Protein AF-A0AAD2G280-F1 (afdb_monomer)

Mean predicted aligned error: 17.82 Å

Secondary structure (DSSP, 8-state):
--------S--TTGGGT--PPPTT--HHHHHHHHHHHHHHHHHHSTTHHHHHHHHHHSS----PPPPPPPTTTTT-HHHHHHHHHHHHHHHHHHHHHHHHHHHHHHHHHHHS-HHHHHHHHHSTTHHHHHHHT-HHHHHHHHHHHHTT--BTTB-HHHHHHHHHHHHHH----TTS-HHHIIIIIIHHHHHHHHHTT--TT--HHHHHHHHHHHHHHHHHHHHHSTTS--PPPHHHHHHHHHHHHHHHHHHHHHHHHHHHS-HHHHHHHHHHHHHHHHT-GGG-----S-SSHHHHHHHHHH----TTSTTSS--------------------------------PPPP---SSS--------

Structure (mmCIF, N/CA/C/O backbone):
data_AF-A0AAD2G280-F1
#
_entry.id   AF-A0AAD2G280-F1
#
loop_
_atom_site.group_PDB
_atom_site.id
_atom_site.type_symbol
_atom_site.label_atom_id
_atom_site.label_alt_id
_atom_site.label_comp_id
_atom_site.label_asym_id
_atom_site.label_entity_id
_atom_site.label_seq_id
_atom_site.pdbx_PDB_ins_code
_atom_site.Cartn_x
_atom_site.Cartn_y
_atom_site.Cartn_z
_atom_site.occupancy
_atom_site.B_iso_or_equiv
_atom_site.auth_seq_id
_atom_site.auth_comp_id
_atom_site.auth_asym_id
_atom_site.auth_atom_id
_atom_site.pdbx_PDB_model_num
ATOM 1 N N . MET A 1 1 ? -41.871 -6.552 13.633 1.00 29.28 1 MET A N 1
ATOM 2 C CA . MET A 1 1 ? -41.297 -7.634 12.805 1.00 29.28 1 MET A CA 1
ATOM 3 C C . MET A 1 1 ? -41.517 -7.282 11.342 1.00 29.28 1 MET A C 1
ATOM 5 O O . MET A 1 1 ? -42.571 -7.587 10.801 1.00 29.28 1 MET A O 1
ATOM 9 N N . SER A 1 2 ? -40.564 -6.574 10.733 1.00 27.12 2 SER A N 1
ATOM 10 C CA . SER A 1 2 ? -40.596 -6.251 9.303 1.00 27.12 2 SER A CA 1
ATOM 11 C C . SER A 1 2 ? -39.587 -7.132 8.582 1.00 27.12 2 SER A C 1
ATOM 13 O O . SER A 1 2 ? -38.406 -7.138 8.908 1.00 27.12 2 SER A O 1
ATOM 15 N N . SER A 1 3 ? -40.096 -7.906 7.631 1.00 28.00 3 SER A N 1
ATOM 16 C CA . SER A 1 3 ? -39.351 -8.774 6.724 1.00 28.00 3 SER A CA 1
ATOM 17 C C . SER A 1 3 ? -38.252 -7.991 5.992 1.00 28.00 3 SER A C 1
ATOM 19 O O . SER A 1 3 ? -38.556 -7.210 5.089 1.00 28.00 3 SER A O 1
ATOM 21 N N . MET A 1 4 ? -36.982 -8.226 6.341 1.00 32.31 4 MET A N 1
ATOM 22 C CA . MET A 1 4 ? -35.828 -7.818 5.534 1.00 32.31 4 MET A CA 1
ATOM 23 C C . MET A 1 4 ? -35.869 -8.578 4.204 1.00 32.31 4 MET A C 1
ATOM 25 O O . MET A 1 4 ? -35.494 -9.746 4.109 1.00 32.31 4 MET A O 1
ATOM 29 N N . GLY A 1 5 ? -36.382 -7.914 3.170 1.00 30.52 5 GLY A N 1
ATOM 30 C CA . GLY A 1 5 ? -36.319 -8.410 1.805 1.00 30.52 5 GLY A CA 1
ATOM 31 C C . GLY A 1 5 ? -34.866 -8.503 1.348 1.00 30.52 5 GLY A C 1
ATOM 32 O O . GLY A 1 5 ? -34.120 -7.528 1.433 1.00 30.52 5 GLY A O 1
ATOM 33 N N . TYR A 1 6 ? -34.483 -9.671 0.833 1.00 31.77 6 TYR A N 1
ATOM 34 C CA . TYR A 1 6 ? -33.260 -9.866 0.058 1.00 31.77 6 TYR A CA 1
ATOM 35 C C . TYR A 1 6 ? -33.142 -8.751 -0.996 1.00 31.77 6 TYR A C 1
ATOM 37 O O . TYR A 1 6 ? -33.900 -8.725 -1.970 1.00 31.77 6 TYR A O 1
ATOM 45 N N . ARG A 1 7 ? -32.203 -7.812 -0.816 1.00 45.16 7 ARG A N 1
ATOM 46 C CA . ARG A 1 7 ? -31.887 -6.823 -1.853 1.00 45.16 7 ARG A CA 1
ATOM 47 C C . ARG A 1 7 ? -31.272 -7.571 -3.031 1.00 45.16 7 ARG A C 1
ATOM 49 O O . ARG A 1 7 ? -30.232 -8.211 -2.906 1.00 45.16 7 ARG A O 1
ATOM 56 N N . SER A 1 8 ? -31.953 -7.521 -4.173 1.00 34.78 8 SER A N 1
ATOM 57 C CA . SER A 1 8 ? -31.467 -8.102 -5.421 1.00 34.78 8 SER A CA 1
ATOM 58 C C . SER A 1 8 ? -30.107 -7.496 -5.766 1.00 34.78 8 SER A C 1
ATOM 60 O O . SER A 1 8 ? -29.998 -6.293 -5.988 1.00 34.78 8 SER A O 1
ATOM 62 N N . THR A 1 9 ? -29.088 -8.343 -5.893 1.00 41.56 9 THR A N 1
ATOM 63 C CA . THR A 1 9 ? -27.740 -8.030 -6.406 1.00 41.56 9 THR A CA 1
ATOM 64 C C . THR A 1 9 ? -27.734 -7.572 -7.871 1.00 41.56 9 THR A C 1
ATOM 66 O O . THR A 1 9 ? -26.683 -7.437 -8.498 1.00 41.56 9 THR A O 1
ATOM 69 N N . THR A 1 10 ? -28.903 -7.309 -8.455 1.00 39.12 10 THR A N 1
ATOM 70 C CA . THR A 1 10 ? -29.055 -7.010 -9.873 1.00 39.12 10 THR A CA 1
ATOM 71 C C . THR A 1 10 ? -29.222 -5.512 -10.077 1.00 39.12 10 THR A C 1
ATOM 73 O O . THR A 1 10 ? -30.305 -5.016 -10.389 1.00 39.12 10 THR A O 1
ATOM 76 N N . VAL A 1 11 ? -28.127 -4.762 -9.948 1.00 46.25 11 VAL A N 1
ATOM 77 C CA . VAL A 1 11 ? -28.087 -3.410 -10.513 1.00 46.25 11 VAL A CA 1
ATOM 78 C C . VAL A 1 11 ? -28.103 -3.562 -12.038 1.00 46.25 11 VAL A C 1
ATOM 80 O O . VAL A 1 11 ? -27.107 -3.960 -12.650 1.00 46.25 11 VAL A O 1
ATOM 83 N N . LYS A 1 12 ? -29.256 -3.298 -12.668 1.00 39.41 12 LYS A N 1
ATOM 84 C CA . LYS A 1 12 ? -29.400 -3.321 -14.134 1.00 39.41 12 LYS A CA 1
ATOM 85 C C . LYS A 1 12 ? -28.303 -2.448 -14.764 1.00 39.41 12 LYS A C 1
ATOM 87 O O . LYS A 1 12 ? -28.175 -1.273 -14.429 1.00 39.41 12 LYS A O 1
ATOM 92 N N . GLY A 1 13 ? -27.497 -3.045 -15.644 1.00 41.81 13 GLY A N 1
ATOM 93 C CA . GLY A 1 13 ? -26.407 -2.373 -16.363 1.00 41.81 13 GLY A CA 1
ATOM 94 C C . GLY A 1 13 ? -24.997 -2.526 -15.773 1.00 41.81 13 GLY A C 1
ATOM 95 O O . GLY A 1 13 ? -24.046 -2.190 -16.470 1.00 41.81 13 GLY A O 1
ATOM 96 N N . LEU A 1 14 ? -24.808 -3.081 -14.562 1.00 44.81 14 LEU A N 1
ATOM 97 C CA . LEU A 1 14 ? -23.446 -3.285 -14.027 1.00 44.81 14 LEU A CA 1
ATOM 98 C C . LEU A 1 14 ? -22.659 -4.345 -14.824 1.00 44.81 14 LEU A C 1
ATOM 100 O O . LEU A 1 14 ? -21.501 -4.126 -15.165 1.00 44.81 14 LEU A O 1
ATOM 104 N N . LYS A 1 15 ? -23.323 -5.444 -15.213 1.00 43.22 15 LYS A N 1
ATOM 105 C CA . LYS A 1 15 ? -22.736 -6.544 -16.006 1.00 43.22 15 LYS A CA 1
ATOM 106 C C . LYS A 1 15 ? -22.222 -6.141 -17.395 1.00 43.22 15 LYS A C 1
ATOM 108 O O . LYS A 1 15 ? -21.407 -6.857 -17.955 1.00 43.22 15 LYS A O 1
ATOM 113 N N . GLN A 1 16 ? -22.733 -5.056 -17.981 1.00 41.12 16 GLN A N 1
ATOM 114 C CA . GLN A 1 16 ? -22.394 -4.653 -19.355 1.00 41.12 16 GLN A CA 1
ATOM 115 C C . GLN A 1 16 ? -21.231 -3.654 -19.430 1.00 41.12 16 GLN A C 1
ATOM 117 O O . GLN A 1 16 ? -20.785 -3.342 -20.527 1.00 41.12 16 GLN A O 1
ATOM 122 N N . GLN A 1 17 ? -20.743 -3.144 -18.294 1.00 47.34 17 GLN A N 1
ATOM 123 C CA . GLN A 1 17 ? -19.743 -2.065 -18.266 1.00 47.34 17 GLN A CA 1
ATOM 124 C C . GLN A 1 17 ? -18.535 -2.335 -17.362 1.00 47.34 17 GLN A C 1
ATOM 126 O O . GLN A 1 17 ? -17.639 -1.503 -17.301 1.00 47.34 17 GLN A O 1
ATOM 131 N N . LEU A 1 18 ? -18.514 -3.454 -16.642 1.00 50.72 18 LEU A N 1
ATOM 132 C CA . LEU A 1 18 ? -17.402 -3.857 -15.786 1.00 50.72 18 LEU A CA 1
ATOM 133 C C . LEU A 1 18 ? -16.696 -5.036 -16.452 1.00 50.72 18 LEU A C 1
ATOM 135 O O . LEU A 1 18 ? -17.087 -6.186 -16.258 1.00 50.72 18 LEU A O 1
ATOM 139 N N . LYS A 1 19 ? -15.699 -4.752 -17.294 1.00 53.75 19 LYS A N 1
ATOM 140 C CA . LYS A 1 19 ? -14.820 -5.796 -17.821 1.00 53.75 19 LYS A CA 1
ATOM 141 C C . LYS A 1 19 ? -13.734 -6.029 -16.769 1.00 53.75 19 LYS A C 1
ATOM 143 O O . LYS A 1 19 ? -12.904 -5.154 -16.563 1.00 53.75 19 LYS A O 1
ATOM 148 N N . ALA A 1 20 ? -13.793 -7.155 -16.060 1.00 53.72 20 ALA A N 1
ATOM 149 C CA . ALA A 1 20 ? -12.701 -7.550 -15.176 1.00 53.72 20 ALA A CA 1
ATOM 150 C C . ALA A 1 20 ? -11.427 -7.788 -16.007 1.00 53.72 20 ALA A C 1
ATOM 152 O O . ALA A 1 20 ? -11.547 -8.271 -17.142 1.00 53.72 20 ALA A O 1
ATOM 153 N N . PRO A 1 21 ? -10.238 -7.465 -15.472 1.00 54.75 21 PRO A N 1
ATOM 154 C CA . PRO A 1 21 ? -8.981 -7.737 -16.157 1.00 54.75 21 PRO A CA 1
ATOM 155 C C . PRO A 1 21 ? -8.851 -9.233 -16.470 1.00 54.75 21 PRO A C 1
ATOM 157 O O . PRO A 1 21 ? -9.258 -10.100 -15.688 1.00 54.75 21 PRO A O 1
ATOM 160 N N . GLU A 1 22 ? -8.338 -9.528 -17.664 1.00 53.81 22 GLU A N 1
ATOM 161 C CA . GLU A 1 22 ? -7.954 -10.883 -18.060 1.00 53.81 22 GLU A CA 1
ATOM 162 C C . GLU A 1 22 ? -6.693 -11.305 -17.278 1.00 53.81 22 GLU A C 1
ATOM 164 O O . GLU A 1 22 ? -6.058 -10.484 -16.626 1.00 53.81 22 GLU A O 1
ATOM 169 N N . GLU A 1 23 ? -6.364 -12.594 -17.282 1.00 46.59 23 GLU A N 1
ATOM 170 C CA . GLU A 1 23 ? -5.280 -13.188 -16.473 1.00 46.59 23 GLU A CA 1
ATOM 171 C C . GLU A 1 23 ? -3.884 -12.617 -16.804 1.00 46.59 23 GLU A C 1
ATOM 173 O O . GLU A 1 23 ? -3.016 -12.603 -15.941 1.00 46.59 23 GLU A O 1
ATOM 178 N N . ASP A 1 24 ? -3.730 -12.055 -18.010 1.00 43.00 24 ASP A N 1
ATOM 179 C CA . ASP A 1 24 ? -2.566 -11.288 -18.489 1.00 43.00 24 ASP A CA 1
ATOM 180 C C . ASP A 1 24 ? -2.882 -9.782 -18.662 1.00 43.00 24 ASP A C 1
ATOM 182 O O . ASP A 1 24 ? -2.234 -9.062 -19.428 1.00 43.00 24 ASP A O 1
ATOM 186 N N . GLY A 1 25 ? -3.951 -9.305 -18.019 1.00 53.72 25 GLY A N 1
ATOM 187 C CA . GLY A 1 25 ? -4.346 -7.901 -18.014 1.00 53.72 25 GLY A CA 1
ATOM 188 C C . GLY A 1 25 ? -3.322 -7.034 -17.290 1.00 53.72 25 GLY A C 1
ATOM 189 O O . GLY A 1 25 ? -2.517 -7.508 -16.489 1.00 53.72 25 GLY A O 1
ATOM 190 N N . THR A 1 26 ? -3.338 -5.733 -17.559 1.00 56.62 26 THR A N 1
ATOM 191 C CA . THR A 1 26 ? -2.457 -4.827 -16.825 1.00 56.62 26 THR A CA 1
ATOM 192 C C . THR A 1 26 ? -3.011 -4.584 -15.422 1.00 56.62 26 THR A C 1
ATOM 194 O O . THR A 1 26 ? -4.220 -4.510 -15.216 1.00 56.62 26 THR A O 1
ATOM 197 N N . GLU A 1 27 ? -2.132 -4.393 -14.438 1.00 59.62 27 GLU A N 1
ATOM 198 C CA . GLU A 1 27 ? -2.503 -4.002 -13.065 1.00 59.62 27 GLU A CA 1
ATOM 199 C C . GLU A 1 27 ? -3.352 -2.710 -13.023 1.00 59.62 27 GLU A C 1
ATOM 201 O O . GLU A 1 27 ? -4.090 -2.452 -12.070 1.00 59.62 27 GLU A O 1
ATOM 206 N N . GLN A 1 28 ? -3.258 -1.913 -14.090 1.00 61.28 28 GLN A N 1
ATOM 207 C CA . GLN A 1 28 ? -4.050 -0.717 -14.348 1.00 61.28 28 GLN A CA 1
ATOM 208 C C . GLN A 1 28 ? -5.501 -1.040 -14.741 1.00 61.28 28 GLN A C 1
ATOM 210 O O . GLN A 1 28 ? -6.415 -0.344 -14.309 1.00 61.28 28 GLN A O 1
ATOM 215 N N . ASP A 1 29 ? -5.738 -2.127 -15.480 1.00 64.81 29 ASP A N 1
ATOM 216 C CA . ASP A 1 29 ? -7.090 -2.599 -15.806 1.00 64.81 29 ASP A CA 1
ATOM 217 C C . ASP A 1 29 ? -7.835 -3.068 -14.542 1.00 64.81 29 ASP A C 1
ATOM 219 O O . ASP A 1 29 ? -9.051 -2.901 -14.429 1.00 64.81 29 ASP A O 1
ATOM 223 N N . LEU A 1 30 ? -7.104 -3.618 -13.562 1.00 67.38 30 LEU A N 1
ATOM 224 C CA . LEU A 1 30 ? -7.647 -3.978 -12.249 1.00 67.38 30 LEU A CA 1
ATOM 225 C C . LEU A 1 30 ? -8.027 -2.741 -11.426 1.00 67.38 30 LEU A C 1
ATOM 227 O O . LEU A 1 30 ? -9.114 -2.693 -10.852 1.00 67.38 30 LEU A O 1
ATOM 231 N N . GLU A 1 31 ? -7.157 -1.731 -11.385 1.00 67.50 31 GLU A N 1
ATOM 232 C CA . GLU A 1 31 ? -7.446 -0.465 -10.701 1.00 67.50 31 GLU A CA 1
ATOM 233 C C . GLU A 1 31 ? -8.626 0.266 -11.339 1.00 67.50 31 GLU A C 1
ATOM 235 O O . GLU A 1 31 ? -9.505 0.751 -10.632 1.00 67.50 31 GLU A O 1
ATOM 240 N N . ASP A 1 32 ? -8.686 0.328 -12.669 1.00 71.88 32 ASP A N 1
ATOM 241 C CA . ASP A 1 32 ? -9.802 0.950 -13.377 1.00 71.88 32 ASP A CA 1
ATOM 242 C C . ASP A 1 32 ? -11.111 0.182 -13.128 1.00 71.88 32 ASP A C 1
ATOM 244 O O . ASP A 1 32 ? -12.171 0.797 -12.955 1.00 71.88 32 ASP A O 1
ATOM 248 N N . PHE A 1 33 ? -11.043 -1.151 -13.025 1.00 75.50 33 PHE A N 1
ATOM 249 C CA . PHE A 1 33 ? -12.167 -1.980 -12.598 1.00 75.50 33 PHE A CA 1
ATOM 250 C C . PHE A 1 33 ? -12.620 -1.618 -11.178 1.00 75.50 33 PHE A C 1
ATOM 252 O O . PHE A 1 33 ? -13.793 -1.276 -11.010 1.00 75.50 33 PHE A O 1
ATOM 259 N N . PHE A 1 34 ? -11.725 -1.614 -10.184 1.00 74.38 34 PHE A N 1
ATOM 260 C CA . PHE A 1 34 ? -12.081 -1.275 -8.802 1.00 74.38 34 PHE A CA 1
ATOM 261 C C . PHE A 1 34 ? -12.552 0.169 -8.650 1.00 74.38 34 PHE A C 1
ATOM 263 O O . PHE A 1 34 ? -13.609 0.381 -8.069 1.00 74.38 34 PHE A O 1
ATOM 270 N N . ARG A 1 35 ? -11.882 1.150 -9.264 1.00 75.06 35 ARG A N 1
ATOM 271 C CA . ARG A 1 35 ? -12.306 2.560 -9.255 1.00 75.06 35 ARG A CA 1
ATOM 272 C C . ARG A 1 35 ? -13.710 2.723 -9.828 1.00 75.06 35 ARG A C 1
ATOM 274 O O . ARG A 1 35 ? -14.563 3.363 -9.223 1.00 75.06 35 ARG A O 1
ATOM 281 N N . SER A 1 36 ? -13.992 2.083 -10.965 1.00 73.88 36 SER A N 1
ATOM 282 C CA . SER A 1 36 ? -15.330 2.132 -11.564 1.00 73.88 36 SER A CA 1
ATOM 283 C C . SER A 1 36 ? -16.399 1.426 -10.716 1.00 73.88 36 SER A C 1
ATOM 285 O O . SER A 1 36 ? -17.583 1.772 -10.801 1.00 73.88 36 SER A O 1
ATOM 287 N N . LEU A 1 37 ? -15.998 0.441 -9.907 1.00 74.25 37 LEU A N 1
ATOM 288 C CA . LEU A 1 37 ? -16.843 -0.232 -8.926 1.00 74.25 37 LEU A CA 1
ATOM 289 C C . LEU A 1 37 ? -17.144 0.709 -7.750 1.00 74.25 37 LEU A C 1
ATOM 291 O O . LEU A 1 37 ? -18.314 0.897 -7.417 1.00 74.25 37 LEU A O 1
ATOM 295 N N . THR A 1 38 ? -16.104 1.336 -7.195 1.00 71.56 38 THR A N 1
ATOM 296 C CA . THR A 1 38 ? -16.145 2.302 -6.093 1.00 71.56 38 THR A CA 1
ATOM 297 C C . THR A 1 38 ? -17.051 3.481 -6.433 1.00 71.56 38 THR A C 1
ATOM 299 O O . THR A 1 38 ? -18.035 3.706 -5.731 1.00 71.56 38 THR A O 1
ATOM 302 N N . ASP A 1 39 ? -16.839 4.141 -7.577 1.00 74.06 39 ASP A N 1
ATOM 303 C CA . ASP A 1 39 ? -17.663 5.275 -8.026 1.00 74.06 39 ASP A CA 1
ATOM 304 C C . ASP A 1 39 ? -19.152 4.906 -8.114 1.00 74.06 39 ASP A C 1
ATOM 306 O O . ASP A 1 39 ? -20.044 5.674 -7.749 1.00 74.06 39 ASP A O 1
ATOM 310 N N . LYS A 1 40 ? -19.457 3.695 -8.594 1.00 70.56 40 LYS A N 1
ATOM 311 C CA . LYS A 1 40 ? -20.841 3.229 -8.751 1.00 70.56 40 LYS A CA 1
ATOM 312 C C . LYS A 1 40 ? -21.474 2.814 -7.429 1.00 70.56 40 LYS A C 1
ATOM 314 O O . LYS A 1 40 ? -22.691 2.943 -7.296 1.00 70.56 40 LYS A O 1
ATOM 319 N N . VAL A 1 41 ? -20.690 2.289 -6.494 1.00 70.56 41 VAL A N 1
ATOM 320 C CA . VAL A 1 41 ? -21.167 1.769 -5.208 1.00 70.56 41 VAL A CA 1
ATOM 321 C C . VAL A 1 41 ? -21.346 2.894 -4.201 1.00 70.56 41 VAL A C 1
ATOM 323 O O . VAL A 1 41 ? -22.431 2.988 -3.630 1.00 70.56 41 VAL A O 1
ATOM 326 N N . ILE A 1 42 ? -20.370 3.798 -4.076 1.00 71.19 42 ILE A N 1
ATOM 327 C CA . ILE A 1 42 ? -20.457 4.974 -3.198 1.00 71.19 42 ILE A CA 1
ATOM 328 C C . ILE A 1 42 ? -21.705 5.800 -3.530 1.00 71.19 42 ILE A C 1
ATOM 330 O O . ILE A 1 42 ? -22.426 6.226 -2.635 1.00 71.19 42 ILE A O 1
ATOM 334 N N . ILE A 1 43 ? -22.002 5.992 -4.820 1.00 69.06 43 ILE A N 1
ATOM 335 C CA . ILE A 1 43 ? -23.128 6.833 -5.249 1.00 69.06 43 ILE A CA 1
ATOM 336 C C . ILE A 1 43 ? -24.486 6.130 -5.080 1.00 69.06 43 ILE A C 1
ATOM 338 O O . ILE A 1 43 ? -25.505 6.797 -4.898 1.00 69.06 43 ILE A O 1
ATOM 342 N N . ARG A 1 44 ? -24.551 4.796 -5.201 1.00 71.50 44 ARG A N 1
ATOM 343 C CA . ARG A 1 44 ? -25.835 4.073 -5.319 1.00 71.50 44 ARG A CA 1
ATOM 344 C C . ARG A 1 44 ? -26.251 3.306 -4.074 1.00 71.50 44 ARG A C 1
ATOM 346 O O . ARG A 1 44 ? -27.426 2.948 -3.981 1.00 71.50 44 ARG A O 1
ATOM 353 N N . TRP A 1 45 ? -25.327 2.971 -3.179 1.00 79.25 45 TRP A N 1
ATOM 354 C CA . TRP A 1 45 ? -25.630 2.183 -1.986 1.00 79.25 45 TRP A CA 1
ATOM 355 C C . TRP A 1 45 ? -25.773 3.102 -0.775 1.00 79.25 45 TRP A C 1
ATOM 357 O O . TRP A 1 45 ? -25.010 4.049 -0.608 1.00 79.25 45 TRP A O 1
ATOM 367 N N . ALA A 1 46 ? -26.773 2.823 0.064 1.00 74.69 46 ALA A N 1
ATOM 368 C CA . ALA A 1 46 ? -26.887 3.475 1.366 1.00 74.69 46 ALA A CA 1
ATOM 369 C C . ALA A 1 46 ? -25.639 3.133 2.189 1.00 74.69 46 ALA A C 1
ATOM 371 O O . ALA A 1 46 ? -25.250 1.964 2.211 1.00 74.69 46 ALA A O 1
ATOM 372 N N . ASP A 1 47 ? -25.000 4.150 2.767 1.00 76.25 47 ASP A N 1
ATOM 373 C CA . ASP A 1 47 ? -23.723 4.035 3.487 1.00 76.25 47 ASP A CA 1
ATOM 374 C C . ASP A 1 47 ? -22.625 3.334 2.661 1.00 76.25 47 ASP A C 1
ATOM 376 O O . ASP A 1 47 ? -21.755 2.628 3.165 1.00 76.25 47 ASP A O 1
ATOM 380 N N . GLY A 1 48 ? -22.655 3.532 1.335 1.00 73.69 48 GLY A N 1
ATOM 381 C CA . GLY A 1 48 ? -21.675 2.968 0.405 1.00 73.69 48 GLY A CA 1
ATOM 382 C C . GLY A 1 48 ? -20.255 3.517 0.585 1.00 73.69 48 GLY A C 1
ATOM 383 O O . GLY A 1 48 ? -19.314 2.913 0.076 1.00 73.69 4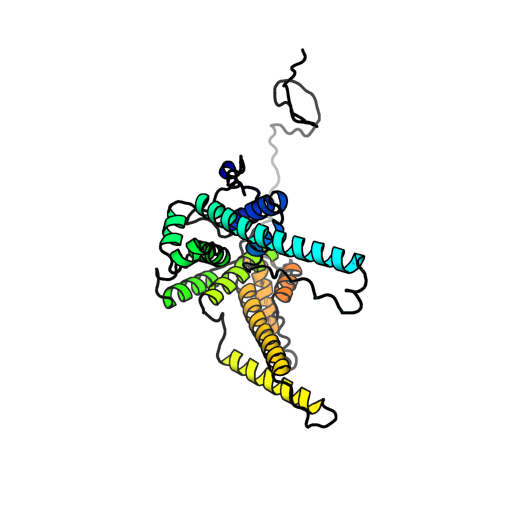8 GLY A O 1
ATOM 384 N N . GLY A 1 49 ? -20.094 4.627 1.316 1.00 78.50 49 GLY A N 1
ATOM 385 C CA . GLY A 1 49 ? -18.794 5.223 1.636 1.00 78.50 49 GLY A CA 1
ATOM 386 C C . GLY A 1 49 ? -17.894 4.297 2.456 1.00 78.50 49 GLY A C 1
ATOM 387 O O . GLY A 1 49 ? -16.705 4.213 2.169 1.00 78.50 49 GLY A O 1
ATOM 388 N N . ASP A 1 50 ? -18.463 3.528 3.388 1.00 82.25 50 ASP A N 1
ATOM 389 C CA . ASP A 1 50 ? -17.697 2.612 4.245 1.00 82.25 50 ASP A CA 1
ATOM 390 C C . ASP A 1 50 ? -17.093 1.454 3.441 1.00 82.25 50 ASP A C 1
ATOM 392 O O . ASP A 1 50 ? -15.939 1.082 3.628 1.00 82.25 50 ASP A O 1
ATOM 396 N N . VAL A 1 51 ? -17.842 0.908 2.479 1.00 80.69 51 VAL A N 1
ATOM 397 C CA . VAL A 1 51 ? -17.306 -0.108 1.556 1.00 80.69 51 VAL A CA 1
ATOM 398 C C . VAL A 1 51 ? -16.373 0.518 0.516 1.00 80.69 51 VAL A C 1
ATOM 400 O O . VAL A 1 51 ? -15.432 -0.138 0.076 1.00 80.69 51 VAL A O 1
ATOM 403 N N . GLY A 1 52 ? -16.584 1.787 0.156 1.00 77.75 52 GLY A N 1
ATOM 404 C CA . GLY A 1 52 ? -15.628 2.564 -0.634 1.00 77.75 52 GLY A CA 1
ATOM 405 C C . GLY A 1 52 ? -14.259 2.649 0.043 1.00 77.75 52 GLY A C 1
ATOM 406 O O . GLY A 1 52 ? -13.256 2.359 -0.600 1.00 77.75 52 GLY A O 1
ATOM 407 N N . TYR A 1 53 ? -14.227 2.921 1.351 1.00 78.94 53 TYR A N 1
ATOM 408 C CA . TYR A 1 53 ? -12.995 2.926 2.145 1.00 78.94 53 TYR A CA 1
ATOM 409 C C . TYR A 1 53 ? -12.267 1.575 2.096 1.00 78.94 53 TYR A C 1
ATOM 411 O O . TYR A 1 53 ? -11.059 1.537 1.878 1.00 78.94 53 TYR A O 1
ATOM 419 N N . VAL A 1 54 ? -13.001 0.459 2.201 1.00 81.50 54 VAL A N 1
ATOM 420 C CA . VAL A 1 54 ? -12.413 -0.888 2.069 1.00 81.50 54 VAL A CA 1
ATOM 421 C C . VAL A 1 54 ? -11.763 -1.093 0.699 1.00 81.50 54 VAL A C 1
ATOM 423 O O . VAL A 1 54 ? -10.710 -1.715 0.614 1.00 81.50 54 VAL A O 1
ATOM 426 N N . LEU A 1 55 ? -12.365 -0.576 -0.375 1.00 78.25 55 LEU A N 1
ATOM 427 C CA . LEU A 1 55 ? -11.822 -0.708 -1.730 1.00 78.25 55 LEU A CA 1
ATOM 428 C C . LEU A 1 55 ? -10.609 0.198 -1.989 1.00 78.25 55 LEU A C 1
ATOM 430 O O . LEU A 1 55 ? -9.768 -0.159 -2.808 1.00 78.25 55 LEU A O 1
ATOM 434 N N . GLU A 1 56 ? -10.526 1.357 -1.333 1.00 74.94 56 GLU A N 1
ATOM 435 C CA . GLU A 1 56 ? -9.437 2.327 -1.523 1.00 74.94 56 GLU A CA 1
ATOM 436 C C . GLU A 1 56 ? -8.225 2.046 -0.627 1.00 74.94 56 GLU A C 1
ATOM 438 O O . GLU A 1 56 ? -7.086 2.113 -1.087 1.00 74.94 56 GLU A O 1
ATOM 443 N N . GLU A 1 57 ? -8.461 1.713 0.642 1.00 75.38 57 GLU A N 1
ATOM 444 C CA . GLU A 1 57 ? -7.409 1.556 1.655 1.00 75.38 57 GLU A CA 1
ATOM 445 C C . GLU A 1 57 ? -7.091 0.087 1.970 1.00 75.38 57 GLU A C 1
ATOM 447 O O . GLU A 1 57 ? -6.142 -0.193 2.703 1.00 75.38 57 GLU A O 1
ATOM 452 N N . ASN A 1 58 ? -7.865 -0.858 1.420 1.00 75.69 58 ASN A N 1
ATOM 453 C CA . ASN A 1 58 ? -7.761 -2.294 1.705 1.00 75.69 58 ASN A CA 1
ATOM 454 C C . ASN A 1 58 ? -7.782 -2.600 3.219 1.00 75.69 58 ASN A C 1
ATOM 456 O O . ASN A 1 58 ? -7.030 -3.431 3.728 1.00 75.69 58 ASN A O 1
ATOM 460 N N . ALA A 1 59 ? -8.632 -1.876 3.951 1.00 77.50 59 ALA A N 1
ATOM 461 C CA . ALA A 1 59 ? -8.780 -1.971 5.398 1.00 77.50 59 ALA A CA 1
ATOM 462 C C . ALA A 1 59 ? -10.245 -1.778 5.805 1.00 77.50 59 ALA A C 1
ATOM 464 O O . ALA A 1 59 ? -10.994 -1.052 5.153 1.00 77.50 59 ALA A O 1
ATOM 465 N N . GLU A 1 60 ? -10.662 -2.416 6.899 1.00 79.12 60 GLU A N 1
ATOM 466 C CA . GLU A 1 60 ? -11.999 -2.191 7.449 1.00 79.12 60 GLU A CA 1
ATOM 467 C C . GLU A 1 60 ? -12.098 -0.791 8.087 1.00 79.12 60 GLU A C 1
ATOM 469 O O . GLU A 1 60 ? -11.196 -0.395 8.831 1.00 79.12 60 GLU A O 1
ATOM 474 N N . PRO A 1 61 ? -13.172 -0.026 7.815 1.00 82.56 61 PRO A N 1
ATOM 475 C CA . PRO A 1 61 ? -13.371 1.285 8.413 1.00 82.56 61 PRO A CA 1
ATOM 476 C C . PRO A 1 61 ? -13.656 1.169 9.913 1.00 82.56 61 PRO A C 1
ATOM 478 O O . PRO A 1 61 ? -14.413 0.309 10.369 1.00 82.56 61 PRO A O 1
ATOM 481 N N . GLU A 1 62 ? -13.094 2.092 10.691 1.00 82.88 62 GLU A N 1
ATOM 482 C CA . GLU A 1 62 ? -13.398 2.217 12.116 1.00 82.88 62 GLU A CA 1
ATOM 483 C C . GLU A 1 62 ? -14.739 2.948 12.304 1.00 82.88 62 GLU A C 1
ATOM 485 O O . GLU A 1 62 ? -14.807 4.179 12.287 1.00 82.88 62 GLU A O 1
ATOM 490 N N . ILE A 1 63 ? -15.822 2.189 12.497 1.00 81.69 63 ILE A N 1
ATOM 491 C CA . ILE A 1 63 ? -17.133 2.747 12.858 1.00 81.69 63 ILE A CA 1
ATOM 492 C C . ILE A 1 63 ? -17.146 2.992 14.372 1.00 81.69 63 ILE A C 1
ATOM 494 O O . ILE A 1 63 ? -17.284 2.055 15.163 1.00 81.69 63 ILE A O 1
ATOM 498 N N . LYS A 1 64 ? -16.971 4.254 14.775 1.00 80.94 64 LYS A N 1
A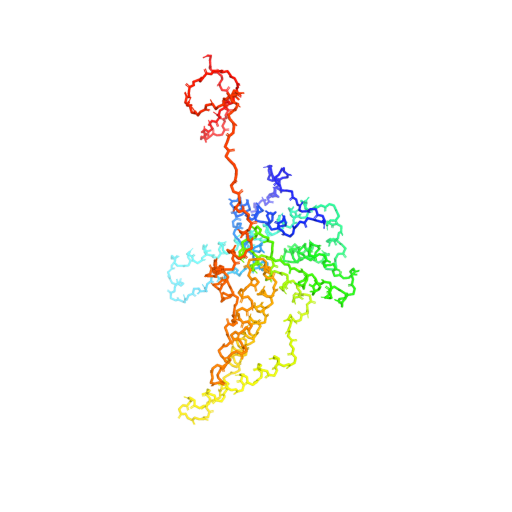TOM 499 C CA . LYS A 1 64 ? -16.876 4.654 16.187 1.00 80.94 64 LYS A CA 1
ATOM 500 C C . LYS A 1 64 ? -18.234 4.608 16.877 1.00 80.94 64 LYS A C 1
ATOM 502 O O . LYS A 1 64 ? -19.211 5.157 16.373 1.00 80.94 64 LYS A O 1
ATOM 507 N N . GLU A 1 65 ? -18.265 3.970 18.042 1.00 82.50 65 GLU A N 1
ATOM 508 C CA . GLU A 1 65 ? -19.429 3.983 18.925 1.00 82.50 65 GLU A CA 1
ATOM 509 C C . GLU A 1 65 ? -19.607 5.386 19.537 1.00 82.50 65 GLU A C 1
ATOM 511 O O . GLU A 1 65 ? -18.607 6.013 19.903 1.00 82.50 65 GLU A O 1
ATOM 516 N N . PRO A 1 66 ? -20.841 5.916 19.622 1.00 83.88 66 PRO A N 1
ATOM 517 C CA . PRO A 1 66 ? -21.103 7.191 20.282 1.00 83.88 66 PRO A CA 1
ATOM 518 C C . PRO A 1 66 ? -20.689 7.182 21.762 1.00 83.88 66 PRO A C 1
ATOM 520 O O . PRO A 1 66 ? -21.033 6.258 22.499 1.00 83.88 66 PRO A O 1
ATOM 523 N N . ASP A 1 67 ? -20.009 8.242 22.209 1.00 85.44 67 ASP A N 1
ATOM 524 C CA . ASP A 1 67 ? -19.584 8.383 23.606 1.00 85.44 67 ASP A CA 1
ATOM 525 C C . ASP A 1 67 ? -20.782 8.334 24.570 1.00 85.44 67 ASP A C 1
ATOM 527 O O . ASP A 1 67 ? -21.818 8.951 24.291 1.00 85.44 67 ASP A O 1
ATOM 531 N N . PRO A 1 68 ? -20.658 7.646 25.720 1.00 82.06 68 PRO A N 1
ATOM 532 C CA . PRO A 1 68 ? -21.741 7.547 26.685 1.00 82.06 68 PRO A CA 1
ATOM 533 C C . PRO A 1 68 ? -22.116 8.928 27.235 1.00 82.06 68 PRO A C 1
ATOM 535 O O . PRO A 1 68 ? -21.256 9.778 27.484 1.00 82.06 68 PRO A O 1
ATOM 538 N N . LEU A 1 69 ? -23.414 9.136 27.463 1.00 79.75 69 LEU A N 1
ATOM 539 C CA . LEU A 1 69 ? -23.923 10.348 28.102 1.00 79.75 69 LEU A CA 1
ATOM 540 C C . LEU A 1 69 ? -23.311 10.520 29.498 1.00 79.75 69 LEU A C 1
ATOM 542 O O . LEU A 1 69 ? -23.192 9.572 30.273 1.00 79.75 69 LEU A O 1
ATOM 546 N N . THR A 1 70 ? -22.959 11.755 29.849 1.00 83.81 70 THR A N 1
ATOM 547 C CA . THR A 1 70 ? -22.576 12.073 31.229 1.00 83.81 70 THR A CA 1
ATOM 548 C C . THR A 1 70 ? -23.821 12.212 32.117 1.00 83.81 70 THR A C 1
ATOM 550 O O . THR A 1 70 ? -24.897 12.575 31.643 1.00 83.81 70 THR A O 1
ATOM 553 N N . ALA A 1 71 ? -23.688 12.014 33.434 1.00 76.31 71 ALA A N 1
ATOM 554 C CA . ALA A 1 71 ? -24.819 12.084 34.376 1.00 76.31 71 ALA A CA 1
ATOM 555 C C . ALA A 1 71 ? -25.578 13.434 34.358 1.00 76.31 71 ALA A C 1
ATOM 557 O O . ALA A 1 71 ? -26.761 13.500 34.684 1.00 76.31 71 ALA A O 1
ATOM 558 N N . ALA A 1 72 ? -24.913 14.526 33.963 1.00 73.25 72 ALA A N 1
ATOM 559 C CA . ALA A 1 72 ? -25.540 15.840 33.799 1.00 73.25 72 ALA A CA 1
ATOM 560 C C . ALA A 1 72 ? -26.379 15.951 32.510 1.00 73.25 72 ALA A C 1
ATOM 562 O O . ALA A 1 72 ? -27.264 16.798 32.411 1.00 73.25 72 ALA A O 1
ATOM 563 N N . GLU A 1 73 ? -26.098 15.115 31.514 1.00 72.06 73 GLU A N 1
ATOM 564 C CA . GLU A 1 73 ? -26.741 15.115 30.201 1.00 72.06 73 GLU A CA 1
ATOM 565 C C . GLU A 1 73 ? -27.920 14.157 30.130 1.00 72.06 73 GLU A C 1
ATOM 567 O O . GLU A 1 73 ? -28.887 14.445 29.431 1.00 72.06 73 GLU A O 1
ATOM 572 N N . GLU A 1 74 ? -27.889 13.088 30.923 1.00 73.75 74 GLU A N 1
ATOM 573 C CA . GLU A 1 74 ? -29.031 12.196 31.141 1.00 73.75 74 GLU A CA 1
ATOM 574 C C . GLU A 1 74 ? -30.235 12.922 31.763 1.00 73.75 74 GLU A C 1
ATOM 576 O O . GLU A 1 74 ? -31.383 12.541 31.538 1.00 73.75 74 GLU A O 1
ATOM 581 N N . ALA A 1 75 ? -29.992 14.011 32.500 1.00 78.75 75 ALA A N 1
ATOM 582 C CA . ALA A 1 75 ? -31.048 14.843 33.071 1.00 78.75 75 ALA A CA 1
ATOM 583 C C . ALA A 1 75 ? -31.819 15.660 32.011 1.00 78.75 75 ALA A C 1
ATOM 585 O O . ALA A 1 75 ? -32.949 16.083 32.264 1.00 78.75 75 ALA A O 1
ATOM 586 N N . ASP A 1 76 ? -31.238 15.886 30.825 1.00 83.38 76 ASP A N 1
ATOM 587 C CA . ASP A 1 76 ? -31.902 16.570 29.713 1.00 83.38 76 ASP A CA 1
ATOM 588 C C . ASP A 1 76 ? -32.500 15.549 28.734 1.00 83.38 76 ASP A C 1
ATOM 590 O O . ASP A 1 76 ? -31.809 14.950 27.907 1.00 83.38 76 ASP A O 1
ATOM 594 N N . ALA A 1 77 ? -33.829 15.414 28.758 1.00 81.44 77 ALA A N 1
ATOM 595 C CA . ALA A 1 77 ? -34.575 14.513 27.878 1.00 81.44 77 ALA A CA 1
ATOM 596 C C . ALA A 1 77 ? -34.294 14.728 26.374 1.00 81.44 77 ALA A C 1
ATOM 598 O O . ALA A 1 77 ? -34.487 13.814 25.568 1.00 81.44 77 ALA A O 1
ATOM 599 N N . ARG A 1 78 ? -33.841 15.922 25.958 1.00 81.69 78 ARG A N 1
ATOM 600 C CA . ARG A 1 78 ? -33.443 16.177 24.563 1.00 81.69 78 ARG A CA 1
ATOM 601 C C . ARG A 1 78 ? -32.111 15.524 24.219 1.00 81.69 78 ARG A C 1
ATOM 603 O O . ARG A 1 78 ? -31.975 15.037 23.098 1.00 81.69 78 ARG A O 1
ATOM 610 N N . LYS A 1 79 ? -31.156 15.518 25.152 1.00 81.81 79 LYS A N 1
ATOM 611 C CA . LYS A 1 79 ? -29.835 14.905 24.969 1.00 81.81 79 LYS A CA 1
ATOM 612 C C . LYS A 1 79 ? -29.925 13.386 24.975 1.00 81.81 79 LYS A C 1
ATOM 614 O O . LYS A 1 79 ? -29.349 12.768 24.088 1.00 81.81 79 LYS A O 1
ATOM 619 N N . VAL A 1 80 ? -30.752 12.815 25.852 1.00 84.44 80 VAL A N 1
ATOM 620 C CA . VAL A 1 80 ? -31.072 11.376 25.836 1.00 84.44 80 VAL A CA 1
ATOM 621 C C . VAL A 1 80 ? -31.631 10.962 24.471 1.00 84.44 80 VAL A C 1
ATOM 623 O O . VAL A 1 80 ? -31.065 10.117 23.792 1.00 84.44 80 VAL A O 1
ATOM 626 N N . LYS A 1 81 ? -32.654 11.669 23.975 1.00 85.06 81 LYS A N 1
ATOM 627 C CA . LYS A 1 81 ? -33.242 11.379 22.657 1.00 85.06 81 LYS A CA 1
ATOM 628 C C . LYS A 1 81 ? -32.277 11.609 21.485 1.00 85.06 81 LYS A C 1
ATOM 630 O O . LYS A 1 81 ? -32.450 11.022 20.417 1.00 85.06 81 LYS A O 1
ATOM 635 N N . ALA A 1 82 ? -31.320 12.525 21.625 1.00 83.75 82 ALA A N 1
ATOM 636 C CA . ALA A 1 82 ? -30.289 12.746 20.616 1.00 83.75 82 ALA A CA 1
ATOM 637 C C . ALA A 1 82 ? -29.273 11.597 20.596 1.00 83.75 82 ALA A C 1
ATOM 639 O O . ALA A 1 82 ? -28.891 11.175 19.509 1.00 83.75 82 ALA A O 1
ATOM 640 N N . TYR A 1 83 ? -28.899 11.077 21.766 1.00 87.06 83 TYR A N 1
ATOM 641 C CA . TYR A 1 83 ? -28.045 9.903 21.909 1.00 87.06 83 TYR A CA 1
ATOM 642 C C . TYR A 1 83 ? -28.712 8.639 21.363 1.00 87.06 83 TYR A C 1
ATOM 644 O O . TYR A 1 83 ? -28.102 7.968 20.540 1.00 87.06 83 TYR A O 1
ATOM 652 N N . ASP A 1 84 ? -29.987 8.386 21.682 1.00 86.12 84 ASP A N 1
ATOM 653 C CA . ASP A 1 84 ? -30.734 7.244 21.126 1.00 86.12 84 ASP A CA 1
ATOM 654 C C . ASP A 1 84 ? -30.702 7.256 19.590 1.00 86.12 84 ASP A C 1
ATOM 656 O O . ASP A 1 84 ? -30.384 6.265 18.946 1.00 86.12 84 ASP A O 1
ATOM 660 N N . ARG A 1 85 ? -30.916 8.431 18.981 1.00 85.44 85 ARG A N 1
ATOM 661 C CA . ARG A 1 85 ? -30.821 8.603 17.521 1.00 85.44 85 ARG A CA 1
ATOM 662 C C . ARG A 1 85 ? -29.410 8.404 16.968 1.00 85.44 85 ARG A C 1
ATOM 664 O O . ARG A 1 85 ? -29.279 8.124 15.779 1.00 85.44 85 ARG A O 1
ATOM 671 N N . LEU A 1 86 ? -28.367 8.665 17.755 1.00 85.44 86 LEU A N 1
ATOM 672 C CA . LEU A 1 86 ? -26.982 8.407 17.355 1.00 85.44 86 LEU A CA 1
ATOM 673 C C . LEU A 1 86 ? -26.669 6.913 17.437 1.00 85.44 86 LEU A C 1
ATOM 675 O O . LEU A 1 86 ? -26.038 6.399 16.520 1.00 85.44 86 LEU A O 1
ATOM 679 N N . MET A 1 87 ? -27.159 6.229 18.472 1.00 88.12 87 MET A N 1
ATOM 680 C CA . MET A 1 87 ? -27.045 4.778 18.614 1.00 88.12 87 MET A CA 1
ATOM 681 C C . MET A 1 87 ? -27.796 4.047 17.499 1.00 88.12 87 MET A C 1
ATOM 683 O O . MET A 1 87 ? -27.201 3.199 16.843 1.00 88.12 87 MET A O 1
ATOM 687 N N . ASP A 1 88 ? -29.033 4.455 17.191 1.00 86.69 88 ASP A N 1
ATOM 688 C CA . ASP A 1 88 ? -29.808 3.901 16.069 1.00 86.69 88 ASP A CA 1
ATOM 689 C C . ASP A 1 88 ? -29.036 4.035 14.746 1.00 86.69 88 ASP A C 1
ATOM 691 O O . ASP A 1 88 ? -28.899 3.079 13.990 1.00 86.69 88 ASP A O 1
ATOM 695 N N . LYS A 1 89 ? -28.460 5.216 14.478 1.00 84.94 89 LYS A N 1
ATOM 696 C CA . LYS A 1 89 ? -27.644 5.447 13.274 1.00 84.94 89 LYS A CA 1
ATOM 697 C C . LYS A 1 89 ? -26.370 4.609 13.250 1.00 84.94 89 LYS A C 1
ATOM 699 O O . LYS A 1 89 ? -25.962 4.178 12.178 1.00 84.94 89 LYS A O 1
ATOM 704 N N . TYR A 1 90 ?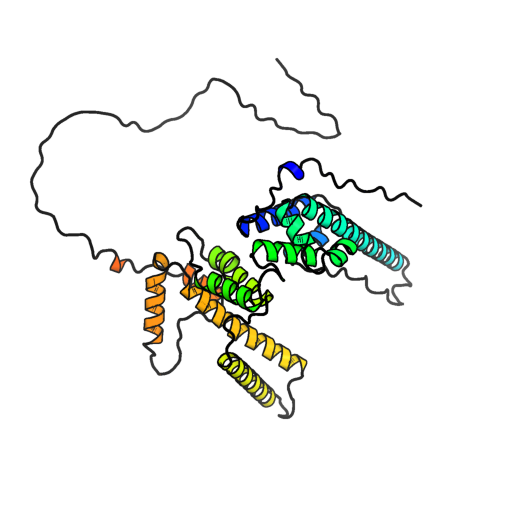 -25.728 4.418 14.400 1.00 86.81 90 TYR A N 1
ATOM 705 C CA . TYR A 1 90 ? -24.537 3.582 14.528 1.00 86.81 90 TYR A CA 1
ATOM 706 C C . TYR A 1 90 ? -24.855 2.110 14.227 1.00 86.81 90 TYR A C 1
ATOM 708 O O . TYR A 1 90 ? -24.116 1.454 13.487 1.00 86.81 90 TYR A O 1
ATOM 716 N N . GLU A 1 91 ? -25.968 1.593 14.751 1.00 85.94 91 GLU A N 1
ATOM 717 C CA . GLU A 1 91 ? -26.442 0.240 14.451 1.00 85.94 91 GLU A CA 1
ATOM 718 C C . GLU A 1 91 ? -26.840 0.093 12.977 1.00 85.94 91 GLU A C 1
ATOM 720 O O . GLU A 1 91 ? -26.365 -0.832 12.311 1.00 85.94 91 GLU A O 1
ATOM 725 N N . ASP A 1 92 ? -27.607 1.048 12.440 1.00 86.62 92 ASP A N 1
ATOM 726 C CA . ASP A 1 92 ? -28.002 1.093 11.029 1.00 86.62 92 ASP A CA 1
ATOM 727 C C . ASP A 1 92 ? -26.776 1.097 10.102 1.00 86.62 92 ASP A C 1
ATOM 729 O O . ASP A 1 92 ? -26.732 0.335 9.133 1.00 86.62 92 ASP A O 1
ATOM 733 N N . GLN A 1 93 ? -25.752 1.901 10.414 1.00 85.75 93 GLN A N 1
ATOM 734 C CA . GLN A 1 93 ? -24.511 1.970 9.639 1.00 85.75 93 GLN A CA 1
ATOM 735 C C . GLN A 1 93 ? -23.753 0.636 9.675 1.00 85.75 93 GLN A C 1
ATOM 737 O O . GLN A 1 93 ? -23.277 0.167 8.641 1.00 85.75 93 GLN A O 1
ATOM 742 N N . LYS A 1 94 ? -23.670 -0.030 10.834 1.00 86.75 94 LYS A N 1
ATOM 743 C CA . LYS A 1 94 ? -23.021 -1.350 10.948 1.00 86.75 94 LYS A CA 1
ATOM 744 C C . LYS A 1 94 ? -23.748 -2.425 10.159 1.00 86.75 94 LYS A C 1
ATOM 746 O O . LYS A 1 94 ? -23.104 -3.254 9.509 1.00 86.75 94 LYS A O 1
ATOM 751 N N . ASP A 1 95 ? -25.071 -2.428 10.207 1.00 85.81 95 ASP A N 1
ATOM 752 C CA . ASP A 1 95 ? -25.875 -3.388 9.461 1.00 85.81 95 ASP A CA 1
ATOM 753 C C . ASP A 1 95 ? -25.824 -3.112 7.954 1.00 85.81 95 ASP A C 1
ATOM 755 O O . ASP A 1 95 ? -25.678 -4.051 7.160 1.00 85.81 95 ASP A O 1
ATOM 759 N N . ALA A 1 96 ? -25.843 -1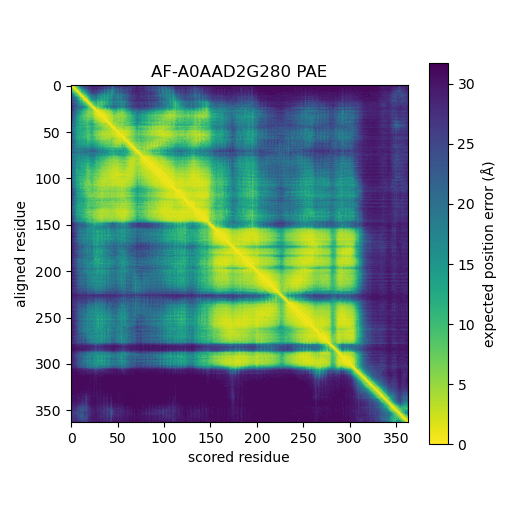.838 7.550 1.00 85.06 96 ALA A N 1
ATOM 760 C CA . ALA A 1 96 ? -25.624 -1.421 6.170 1.00 85.06 96 ALA A CA 1
ATOM 761 C C . ALA A 1 96 ? -24.234 -1.838 5.675 1.00 85.06 96 ALA A C 1
ATOM 763 O O . ALA A 1 96 ? -24.135 -2.451 4.610 1.00 85.06 96 ALA A O 1
ATOM 764 N N . PHE A 1 97 ? -23.178 -1.604 6.459 1.00 85.88 97 PHE A N 1
ATOM 765 C CA . PHE A 1 97 ? -21.816 -2.021 6.135 1.00 85.88 97 PHE A CA 1
ATOM 766 C C . PHE A 1 97 ? -21.728 -3.537 5.938 1.00 85.88 97 PHE A C 1
ATOM 768 O O . PHE A 1 97 ? -21.283 -3.995 4.888 1.00 85.88 97 PHE A O 1
ATOM 775 N N . ARG A 1 98 ? -22.249 -4.338 6.877 1.00 85.62 98 ARG A N 1
ATOM 776 C CA . ARG A 1 98 ? -22.283 -5.808 6.755 1.00 85.62 98 ARG A CA 1
ATOM 777 C C . ARG A 1 98 ? -23.012 -6.266 5.492 1.00 85.62 98 ARG A C 1
ATOM 779 O O . ARG A 1 98 ? -22.510 -7.120 4.759 1.00 85.62 98 ARG A O 1
ATOM 786 N N . ALA A 1 99 ? -24.188 -5.703 5.220 1.00 85.62 99 ALA A N 1
ATOM 787 C CA . ALA A 1 99 ? -24.976 -6.052 4.042 1.00 85.62 99 ALA A CA 1
ATOM 788 C C . ALA A 1 99 ? -24.266 -5.657 2.735 1.00 85.62 99 ALA A C 1
ATOM 790 O O . ALA A 1 99 ? -24.240 -6.441 1.779 1.00 85.62 99 ALA A O 1
ATOM 791 N N . ASN A 1 100 ? -23.657 -4.471 2.705 1.00 86.50 100 ASN A N 1
ATOM 792 C CA . ASN A 1 100 ? -22.904 -3.968 1.564 1.00 86.50 100 ASN A CA 1
ATOM 793 C C . ASN A 1 100 ? -21.653 -4.826 1.314 1.00 86.50 100 ASN A C 1
ATOM 795 O O . ASN A 1 100 ? -21.410 -5.217 0.175 1.00 86.50 100 ASN A O 1
ATOM 799 N N . THR A 1 101 ? -20.916 -5.224 2.352 1.00 85.31 101 THR A N 1
ATOM 800 C CA . THR A 1 101 ? -19.753 -6.119 2.238 1.00 85.31 101 THR A CA 1
ATOM 801 C C . THR A 1 101 ? -20.135 -7.465 1.617 1.00 85.31 101 THR A C 1
ATOM 803 O O . THR A 1 101 ? -19.501 -7.921 0.663 1.00 85.31 101 THR A O 1
ATOM 806 N N . VAL A 1 102 ? -21.243 -8.073 2.058 1.00 85.94 102 VAL A N 1
ATOM 807 C CA . VAL A 1 102 ? -21.764 -9.320 1.466 1.00 85.94 102 VAL A CA 1
ATOM 808 C C . VAL A 1 102 ? -22.101 -9.134 -0.017 1.00 85.94 102 VAL A C 1
ATOM 810 O O . VAL A 1 102 ? -21.734 -9.971 -0.850 1.00 85.94 102 VAL A O 1
ATOM 813 N N . ALA A 1 103 ? -22.809 -8.053 -0.355 1.00 84.56 103 ALA A N 1
ATOM 814 C CA . ALA A 1 103 ? -23.224 -7.762 -1.724 1.00 84.56 103 ALA A CA 1
ATOM 815 C C . ALA A 1 103 ? -22.019 -7.499 -2.637 1.00 84.56 103 ALA A C 1
ATOM 817 O O . ALA A 1 103 ? -21.971 -8.000 -3.763 1.00 84.56 103 ALA A O 1
ATOM 818 N N . MET A 1 104 ? -21.030 -6.761 -2.140 1.00 84.81 104 MET A N 1
ATOM 819 C CA . MET A 1 104 ? -19.815 -6.423 -2.866 1.00 84.81 104 MET A CA 1
ATOM 820 C C . MET A 1 104 ? -18.952 -7.662 -3.122 1.00 84.81 104 MET A C 1
ATOM 822 O O . MET A 1 104 ? -18.509 -7.876 -4.249 1.00 84.81 104 MET A O 1
ATOM 826 N N . PHE A 1 105 ? -18.808 -8.543 -2.129 1.00 87.88 105 PHE A N 1
ATOM 827 C CA . PHE A 1 105 ? -18.025 -9.769 -2.264 1.00 87.88 105 PHE A CA 1
ATOM 828 C C . PHE A 1 105 ? -18.602 -10.631 -3.391 1.00 87.88 105 PHE A C 1
ATOM 830 O O . PHE A 1 105 ? -17.889 -11.130 -4.263 1.00 87.88 105 PHE A O 1
ATOM 837 N N . GLN A 1 106 ? -19.932 -10.772 -3.413 1.00 85.56 106 GLN A N 1
ATOM 838 C CA . GLN A 1 106 ? -20.633 -11.488 -4.476 1.00 85.56 106 GLN A CA 1
ATOM 839 C C . GLN A 1 106 ? -20.492 -10.793 -5.831 1.00 85.56 106 GLN A C 1
ATOM 841 O O . GLN A 1 106 ? -20.318 -11.474 -6.843 1.00 85.56 106 GLN A O 1
ATOM 846 N N . LEU A 1 107 ? -20.558 -9.461 -5.864 1.00 84.50 107 LEU A N 1
ATOM 847 C CA . LEU A 1 107 ? -20.420 -8.683 -7.087 1.00 84.50 107 LEU A CA 1
ATOM 848 C C . LEU A 1 107 ? -19.040 -8.892 -7.718 1.00 84.50 107 LEU A C 1
ATOM 850 O O . LEU A 1 107 ? -18.977 -9.259 -8.893 1.00 84.50 107 LEU A O 1
ATOM 854 N N . ILE A 1 108 ? -17.962 -8.740 -6.948 1.00 84.88 108 ILE A N 1
ATOM 855 C CA . ILE A 1 108 ? -16.585 -8.963 -7.408 1.00 84.88 108 ILE A CA 1
ATOM 856 C C . ILE A 1 108 ? -16.431 -10.408 -7.887 1.00 84.88 108 ILE A C 1
ATOM 858 O O . ILE A 1 108 ? -16.128 -10.637 -9.059 1.00 84.88 108 ILE A O 1
ATOM 862 N N . MET A 1 109 ? -16.778 -11.391 -7.046 1.00 84.12 109 MET A N 1
ATOM 863 C CA . MET A 1 109 ? -16.698 -12.813 -7.401 1.00 84.12 109 MET A CA 1
ATOM 864 C C . MET A 1 109 ? -17.524 -13.182 -8.636 1.00 84.12 109 MET A C 1
ATOM 866 O O . MET A 1 109 ? -17.191 -14.142 -9.327 1.00 84.12 109 MET A O 1
ATOM 870 N N . SER A 1 110 ? -18.609 -12.459 -8.932 1.00 83.06 110 SER A N 1
ATOM 871 C CA . SER A 1 110 ? -19.436 -12.697 -10.118 1.00 83.06 110 SER A CA 1
ATOM 872 C C . SER A 1 110 ? -18.854 -12.107 -11.402 1.00 83.06 110 SER A C 1
ATOM 874 O O . SER A 1 110 ? -19.106 -12.681 -12.466 1.00 83.06 110 SER A O 1
ATOM 876 N N . ASN A 1 111 ? -18.082 -11.023 -11.297 1.00 78.44 111 ASN A N 1
ATOM 877 C CA . ASN A 1 111 ? -17.540 -10.275 -12.430 1.00 78.44 111 ASN A CA 1
ATOM 878 C C . ASN A 1 111 ? -16.096 -10.658 -12.777 1.00 78.44 111 ASN A C 1
ATOM 880 O O . ASN A 1 111 ? -15.702 -10.463 -13.922 1.00 78.44 111 ASN A O 1
ATOM 884 N N . VAL A 1 112 ? -15.332 -11.254 -11.855 1.00 81.31 112 VAL A N 1
ATOM 885 C CA . VAL A 1 112 ? -14.025 -11.841 -12.193 1.00 81.31 112 VAL A CA 1
ATOM 886 C C . VAL A 1 112 ? -14.171 -12.988 -13.200 1.00 81.31 112 VAL A C 1
ATOM 888 O O . VAL A 1 112 ? -15.169 -13.733 -13.198 1.00 81.31 112 VAL A O 1
ATOM 891 N N . THR A 1 113 ? -13.153 -13.140 -14.054 1.00 79.44 113 THR A N 1
ATOM 892 C CA . THR A 1 113 ? -13.087 -14.188 -15.082 1.00 79.44 113 THR A CA 1
ATOM 893 C C . THR A 1 113 ? -13.177 -15.586 -14.465 1.00 79.44 113 THR A C 1
ATOM 895 O O . THR A 1 113 ? -12.945 -15.791 -13.270 1.00 79.44 113 THR A O 1
ATOM 898 N N . ARG A 1 114 ? -13.542 -16.591 -15.274 1.00 80.81 114 ARG A N 1
ATOM 899 C CA . ARG A 1 114 ? -13.655 -17.976 -14.788 1.00 80.81 114 ARG A CA 1
ATOM 900 C C . ARG A 1 114 ? -12.325 -18.491 -14.233 1.00 80.81 114 ARG A C 1
ATOM 902 O O . ARG A 1 114 ? -12.347 -19.162 -13.206 1.00 80.81 114 ARG A O 1
ATOM 909 N N . THR A 1 115 ? -11.204 -18.174 -14.881 1.00 78.62 115 THR A N 1
ATOM 910 C CA . THR A 1 115 ? -9.884 -18.629 -14.432 1.00 78.62 115 THR A CA 1
ATOM 911 C C . THR A 1 115 ? -9.477 -17.963 -13.124 1.00 78.62 115 THR A C 1
ATOM 913 O O . THR A 1 115 ? -9.205 -18.673 -12.161 1.00 78.62 115 THR A O 1
ATOM 916 N N . MET A 1 116 ? -9.591 -16.632 -13.031 1.00 81.50 116 MET A N 1
ATOM 917 C CA . MET A 1 116 ? -9.359 -15.873 -11.794 1.00 81.50 116 MET A CA 1
ATOM 918 C C . MET A 1 116 ? -10.206 -16.417 -10.637 1.00 81.50 116 MET A C 1
ATOM 920 O O . MET A 1 116 ? -9.710 -16.689 -9.552 1.00 81.50 116 MET A O 1
ATOM 924 N N . ARG A 1 117 ? -11.493 -16.685 -10.882 1.00 87.19 117 ARG A N 1
ATOM 925 C CA . ARG A 1 117 ? -12.388 -17.268 -9.874 1.00 87.19 117 ARG A CA 1
ATOM 926 C C . ARG A 1 117 ? -11.945 -18.649 -9.405 1.00 87.19 117 ARG A C 1
ATOM 928 O O . ARG A 1 117 ? -12.156 -18.982 -8.243 1.00 87.19 117 ARG A O 1
ATOM 935 N N . ASN A 1 118 ? -11.418 -19.476 -10.304 1.00 85.81 118 ASN A N 1
ATOM 936 C CA . ASN A 1 118 ? -10.904 -20.790 -9.935 1.00 85.81 118 ASN A CA 1
ATOM 937 C C . ASN A 1 118 ? -9.637 -20.652 -9.086 1.00 85.81 118 ASN A C 1
ATOM 939 O O . ASN A 1 118 ? -9.546 -21.345 -8.079 1.00 85.81 118 ASN A O 1
ATOM 943 N N . LYS A 1 119 ? -8.744 -19.719 -9.441 1.00 84.19 119 LYS A N 1
ATOM 944 C CA . LYS A 1 119 ? -7.531 -19.398 -8.679 1.00 84.19 119 LYS A CA 1
ATOM 945 C C . LYS A 1 119 ? -7.847 -18.894 -7.270 1.00 84.19 119 LYS A C 1
ATOM 947 O O . LYS A 1 119 ? -7.391 -19.494 -6.307 1.00 84.19 119 LYS A O 1
ATOM 952 N N . ILE A 1 120 ? -8.758 -17.925 -7.136 1.00 88.62 120 ILE A N 1
ATOM 953 C CA . ILE A 1 120 ? -9.248 -17.443 -5.828 1.00 88.62 120 ILE A CA 1
ATOM 954 C C . ILE A 1 120 ? -9.798 -18.601 -4.983 1.00 88.62 120 ILE A C 1
ATOM 956 O O . ILE A 1 120 ? -9.580 -18.664 -3.780 1.00 88.62 120 ILE A O 1
ATOM 960 N N . LYS A 1 121 ? -10.539 -19.530 -5.599 1.00 87.50 121 LYS A N 1
ATOM 961 C CA . LYS A 1 121 ? -11.107 -20.687 -4.890 1.00 87.50 121 LYS A CA 1
ATOM 962 C C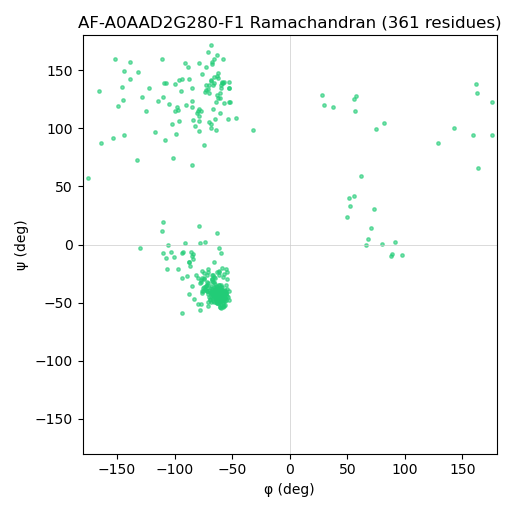 . LYS A 1 121 ? -10.065 -21.724 -4.478 1.00 87.50 121 LYS A C 1
ATOM 964 O O . LYS A 1 121 ? -10.365 -22.506 -3.577 1.00 87.50 121 LYS A O 1
ATOM 969 N N . SER A 1 122 ? -8.922 -21.775 -5.161 1.00 85.81 122 SER A N 1
ATOM 970 C CA . SER A 1 122 ? -7.796 -22.642 -4.810 1.00 85.81 122 SER A CA 1
ATOM 971 C C . SER A 1 122 ? -6.831 -22.010 -3.810 1.00 85.81 122 SER A C 1
ATOM 973 O O . SER A 1 122 ? -6.050 -22.750 -3.229 1.00 85.81 122 SER A O 1
ATOM 975 N N . THR A 1 123 ? -6.890 -20.692 -3.591 1.00 85.31 123 THR A N 1
ATOM 976 C CA . THR A 1 123 ? -6.080 -20.010 -2.575 1.00 85.31 123 THR A CA 1
ATOM 977 C C . THR A 1 123 ? -6.485 -20.443 -1.167 1.00 85.31 123 THR A C 1
ATOM 979 O O . THR A 1 123 ? -7.677 -20.535 -0.832 1.00 85.31 123 THR A O 1
ATOM 982 N N . ASP A 1 124 ? -5.485 -20.677 -0.321 1.00 83.38 124 ASP A N 1
ATOM 983 C CA . ASP A 1 124 ? -5.689 -21.012 1.081 1.00 83.38 124 ASP A CA 1
ATOM 984 C C . ASP A 1 124 ? -6.463 -19.902 1.810 1.00 83.38 124 ASP A C 1
ATOM 986 O O . ASP A 1 124 ? -6.294 -18.708 1.579 1.00 83.38 124 ASP A O 1
ATOM 990 N N . GLY A 1 125 ? -7.389 -20.301 2.684 1.00 85.62 125 GLY A N 1
ATOM 991 C CA . GLY A 1 125 ? -8.256 -19.361 3.403 1.00 85.62 125 GLY A CA 1
ATOM 992 C C . GLY A 1 125 ? -9.553 -18.978 2.680 1.00 85.62 125 GLY A C 1
ATOM 993 O O . GLY A 1 125 ? -10.468 -18.479 3.342 1.00 85.62 125 GLY A O 1
ATOM 994 N N . HIS A 1 126 ? -9.734 -19.328 1.396 1.00 87.56 126 HIS A N 1
ATOM 995 C CA . HIS A 1 126 ? -10.961 -19.017 0.643 1.00 87.56 126 HIS A CA 1
ATOM 996 C C . HIS A 1 126 ? -12.246 -19.472 1.351 1.00 87.56 126 HIS A C 1
ATOM 998 O O . HIS A 1 126 ? -13.252 -18.764 1.344 1.00 87.56 126 HIS A O 1
ATOM 1004 N N . LEU A 1 127 ? -12.251 -20.654 1.978 1.00 88.31 127 LEU A N 1
ATOM 1005 C CA . LEU A 1 127 ? -13.441 -21.163 2.671 1.00 88.31 127 LEU A CA 1
ATOM 1006 C C . LEU A 1 127 ? -13.851 -20.270 3.851 1.00 88.31 127 LEU A C 1
ATOM 1008 O O . LEU A 1 127 ? -15.041 -19.996 4.023 1.00 88.31 127 LEU A O 1
ATOM 1012 N N . ALA A 1 128 ? -12.879 -19.801 4.636 1.00 90.25 128 ALA A N 1
ATOM 1013 C CA . ALA A 1 128 ? -13.119 -18.899 5.756 1.00 90.25 128 ALA A CA 1
ATOM 1014 C C . ALA A 1 128 ? -13.545 -17.513 5.253 1.00 90.25 128 ALA A C 1
ATOM 1016 O O . ALA A 1 128 ? -14.586 -17.002 5.672 1.00 90.25 128 ALA A O 1
ATOM 1017 N N . ALA A 1 129 ? -12.817 -16.964 4.277 1.00 88.56 129 ALA A N 1
ATOM 1018 C CA . ALA A 1 129 ? -13.116 -15.668 3.679 1.00 88.56 129 ALA A CA 1
ATOM 1019 C C . ALA A 1 129 ? -14.496 -15.642 3.006 1.00 88.56 129 ALA A C 1
ATOM 1021 O O . ALA A 1 129 ? -15.290 -14.731 3.225 1.00 88.56 129 ALA A O 1
ATOM 1022 N N . SER A 1 130 ? -14.863 -16.690 2.265 1.00 88.62 130 SER A N 1
ATOM 1023 C CA . SER A 1 130 ? -16.186 -16.816 1.644 1.00 88.62 130 SER A CA 1
ATOM 1024 C C . SER A 1 130 ? -17.308 -16.974 2.674 1.00 88.62 130 SER A C 1
ATOM 1026 O O . SER A 1 130 ? -18.429 -16.519 2.421 1.00 88.62 130 SER A O 1
ATOM 1028 N N . LYS A 1 131 ? -17.048 -17.607 3.825 1.00 89.56 131 LYS A N 1
ATOM 1029 C CA . LYS A 1 131 ? -18.031 -17.714 4.913 1.00 89.56 131 LYS A CA 1
ATOM 1030 C C . LYS A 1 131 ? -18.261 -16.360 5.584 1.00 89.56 131 LYS A C 1
ATOM 1032 O O . LYS A 1 131 ? -19.414 -15.985 5.777 1.00 89.56 131 LYS A O 1
ATOM 1037 N N . ASN A 1 132 ? -17.186 -15.632 5.874 1.00 89.62 132 ASN A N 1
ATOM 1038 C CA . ASN A 1 132 ? -17.239 -14.345 6.569 1.00 89.62 132 ASN A CA 1
ATOM 1039 C C . ASN A 1 132 ? -17.502 -13.154 5.633 1.00 89.62 132 ASN A C 1
ATOM 1041 O O . ASN A 1 132 ? -17.782 -12.063 6.113 1.00 89.62 132 ASN A O 1
ATOM 1045 N N . LYS A 1 133 ? -17.451 -13.368 4.311 1.00 87.56 133 LYS A N 1
ATOM 1046 C CA . LYS A 1 133 ? -17.459 -12.308 3.287 1.00 87.56 133 LYS A CA 1
ATOM 1047 C C . LYS A 1 133 ? -16.335 -11.300 3.497 1.00 87.56 133 LYS A C 1
ATOM 1049 O O . LYS A 1 133 ? -16.535 -10.105 3.328 1.00 87.56 133 LYS A O 1
ATOM 1054 N N . ASP A 1 134 ? -15.162 -11.820 3.835 1.00 88.00 134 ASP A N 1
ATOM 1055 C CA . ASP A 1 134 ? -13.956 -11.031 4.041 1.00 88.00 134 ASP A CA 1
ATOM 1056 C C . ASP A 1 134 ? -13.538 -10.367 2.722 1.00 88.00 134 ASP A C 1
ATOM 1058 O O . ASP A 1 134 ? -13.124 -11.030 1.765 1.00 88.00 134 ASP A O 1
ATOM 1062 N N . MET A 1 135 ? -13.735 -9.050 2.664 1.00 87.06 135 MET A N 1
ATOM 1063 C CA . MET A 1 135 ? -13.415 -8.244 1.493 1.00 87.06 135 MET A CA 1
ATOM 1064 C C . MET A 1 135 ? -11.918 -8.011 1.366 1.00 87.06 135 MET A C 1
ATOM 1066 O O . MET A 1 135 ? -11.399 -8.058 0.258 1.00 87.06 135 MET A O 1
ATOM 1070 N N . VAL A 1 136 ? -11.239 -7.773 2.488 1.00 86.31 136 VAL A N 1
ATOM 1071 C CA . VAL A 1 136 ? -9.809 -7.452 2.524 1.00 86.31 136 VAL A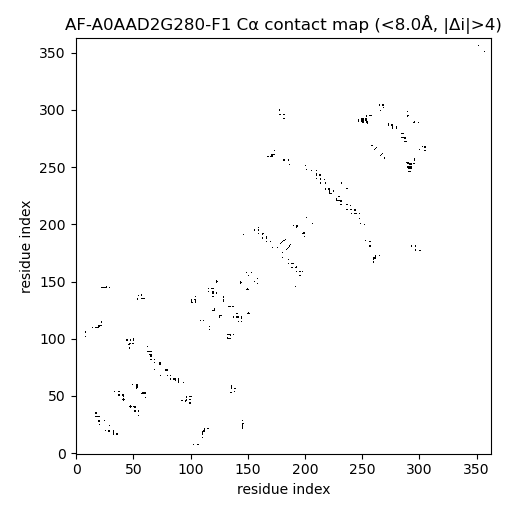 CA 1
ATOM 1072 C C . VAL A 1 136 ? -9.016 -8.650 2.013 1.00 86.31 136 VAL A C 1
ATOM 1074 O O . VAL A 1 136 ? -8.165 -8.508 1.134 1.00 86.31 136 VAL A O 1
ATOM 1077 N N . TRP A 1 137 ? -9.380 -9.857 2.458 1.00 89.81 137 TRP A N 1
ATOM 1078 C CA . TRP A 1 137 ? -8.807 -11.091 1.924 1.00 89.81 137 TRP A CA 1
ATOM 1079 C C . TRP A 1 137 ? -9.052 -11.231 0.417 1.00 89.81 137 TRP A C 1
ATOM 1081 O O . TRP A 1 137 ? -8.131 -11.567 -0.328 1.00 89.81 137 TRP A O 1
ATOM 1091 N N . LEU A 1 138 ? -10.275 -10.956 -0.059 1.00 88.81 138 LEU A N 1
ATOM 1092 C CA . LEU A 1 138 ? -10.608 -11.081 -1.481 1.00 88.81 138 LEU A CA 1
ATOM 1093 C C . LEU A 1 138 ? -9.818 -10.085 -2.340 1.00 88.81 138 LEU A C 1
ATOM 1095 O O . LEU A 1 138 ? -9.326 -10.463 -3.400 1.00 88.81 138 LEU A O 1
ATOM 1099 N N . MET A 1 139 ? -9.696 -8.838 -1.885 1.00 85.44 139 MET A N 1
ATOM 1100 C CA . MET A 1 139 ? -8.936 -7.789 -2.565 1.00 85.44 139 MET A CA 1
ATOM 1101 C C . MET A 1 139 ? -7.455 -8.156 -2.637 1.00 85.44 139 MET A C 1
ATOM 1103 O O . MET A 1 139 ? -6.910 -8.202 -3.736 1.00 85.44 139 MET A O 1
ATOM 1107 N N . SER A 1 140 ? -6.850 -8.532 -1.503 1.00 83.06 140 SER A N 1
ATOM 1108 C CA . SER A 1 140 ? -5.457 -8.996 -1.452 1.00 83.06 140 SER A CA 1
ATOM 1109 C C . SER A 1 140 ? -5.225 -10.185 -2.385 1.00 83.06 140 SER A C 1
ATOM 1111 O O . SER A 1 140 ? -4.301 -10.164 -3.185 1.00 83.06 140 SER A O 1
ATOM 1113 N N . THR A 1 141 ? -6.113 -11.184 -2.366 1.00 84.25 141 THR A N 1
ATOM 1114 C CA . THR A 1 141 ? -5.987 -12.377 -3.221 1.00 84.25 141 THR A CA 1
ATOM 1115 C C . THR A 1 141 ? -6.067 -12.033 -4.711 1.00 84.25 141 THR A C 1
ATOM 1117 O O . THR A 1 141 ? -5.365 -12.622 -5.529 1.00 84.25 141 THR A O 1
ATOM 1120 N N . ILE A 1 142 ? -6.934 -11.092 -5.097 1.00 83.69 142 ILE A N 1
ATOM 1121 C CA . ILE A 1 142 ? -7.038 -10.654 -6.494 1.00 83.69 142 ILE A CA 1
ATOM 1122 C C . ILE A 1 142 ? -5.783 -9.881 -6.911 1.00 83.69 142 ILE A C 1
ATOM 1124 O O . ILE A 1 142 ? -5.291 -10.097 -8.017 1.00 83.69 142 ILE A O 1
ATOM 1128 N N . GLU A 1 143 ? -5.260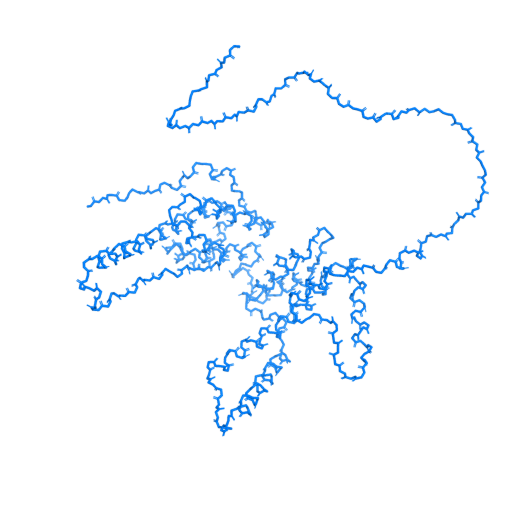 -9.004 -6.051 1.00 77.75 143 GLU A N 1
ATOM 1129 C CA . GLU A 1 143 ? -3.996 -8.300 -6.294 1.00 77.75 143 GLU A CA 1
ATOM 1130 C C . GLU A 1 143 ? -2.829 -9.277 -6.439 1.00 77.75 143 GLU A C 1
ATOM 1132 O O . GLU A 1 143 ? -2.037 -9.155 -7.371 1.00 77.75 143 GLU A O 1
ATOM 1137 N N . ASP A 1 144 ? -2.770 -10.288 -5.578 1.00 76.62 144 ASP A N 1
ATOM 1138 C CA . ASP A 1 144 ? -1.776 -11.352 -5.610 1.00 76.62 144 ASP A CA 1
ATOM 1139 C C . ASP A 1 144 ? -1.814 -12.095 -6.952 1.00 76.62 144 ASP A C 1
ATOM 1141 O O . ASP A 1 144 ? -0.811 -12.098 -7.672 1.00 76.62 144 ASP A O 1
ATOM 1145 N N . ILE A 1 145 ? -2.988 -12.583 -7.374 1.00 77.94 145 ILE A N 1
ATOM 1146 C CA . ILE A 1 145 ? -3.141 -13.276 -8.663 1.00 77.94 145 ILE A CA 1
ATOM 1147 C C . ILE A 1 145 ? -2.784 -12.359 -9.843 1.00 77.94 145 ILE A C 1
ATOM 1149 O O . ILE A 1 145 ? -2.072 -12.785 -10.751 1.00 77.94 145 ILE A O 1
ATOM 1153 N N . VAL A 1 146 ? -3.236 -11.098 -9.850 1.00 71.75 146 VAL A N 1
ATOM 1154 C CA . VAL A 1 146 ? -2.911 -10.144 -10.931 1.00 71.75 146 VAL A CA 1
ATOM 1155 C C . VAL A 1 146 ? -1.424 -9.778 -10.941 1.00 71.75 146 VAL A C 1
ATOM 1157 O O . VAL A 1 146 ? -0.847 -9.566 -12.004 1.00 71.75 146 VAL A O 1
ATOM 1160 N N . SER A 1 147 ? -0.772 -9.754 -9.780 1.00 66.88 147 SER A N 1
ATOM 1161 C CA . SER A 1 147 ? 0.672 -9.530 -9.665 1.00 66.88 147 SER A CA 1
ATOM 1162 C C . SER A 1 147 ? 1.515 -10.769 -10.009 1.00 66.88 147 SER A C 1
ATOM 1164 O O . SER A 1 147 ? 2.746 -10.720 -9.901 1.00 66.88 147 SER A O 1
ATOM 1166 N N . GLY A 1 148 ? 0.870 -11.880 -10.393 1.00 64.88 148 GLY A N 1
ATOM 1167 C CA . GLY A 1 148 ? 1.510 -13.166 -10.669 1.00 64.88 148 GLY A CA 1
ATOM 1168 C C . GLY A 1 148 ? 2.049 -13.869 -9.420 1.00 64.88 148 GLY A C 1
ATOM 1169 O O . GLY A 1 148 ? 2.857 -14.787 -9.535 1.00 64.88 148 GLY A O 1
ATOM 1170 N N . TYR A 1 149 ? 1.645 -13.426 -8.228 1.00 62.97 149 TYR A N 1
ATOM 1171 C CA . TYR A 1 149 ? 1.991 -14.045 -6.956 1.00 62.97 149 TYR A CA 1
ATOM 1172 C C . TYR A 1 149 ? 0.846 -14.917 -6.498 1.00 62.97 149 TYR A C 1
ATOM 1174 O O . TYR A 1 149 ? -0.100 -14.455 -5.880 1.00 62.97 149 TYR A O 1
ATOM 1182 N N . GLU A 1 150 ? 0.918 -16.197 -6.806 1.00 64.50 150 GLU A N 1
ATOM 1183 C CA . GLU A 1 150 ? -0.056 -17.139 -6.285 1.00 64.50 150 GLU A CA 1
ATOM 1184 C C . GLU A 1 150 ? 0.615 -17.898 -5.142 1.00 64.50 150 GLU A C 1
ATOM 1186 O O . GLU A 1 150 ? 1.484 -18.746 -5.362 1.00 64.50 150 GLU A O 1
ATOM 1191 N N . GLU A 1 151 ? 0.261 -17.536 -3.905 1.00 57.81 151 GLU A N 1
ATOM 1192 C CA . GLU A 1 151 ? 0.760 -18.210 -2.708 1.00 57.81 151 GLU A CA 1
ATOM 1193 C C . GLU A 1 151 ? 0.499 -19.723 -2.838 1.00 57.81 151 GLU A C 1
ATOM 1195 O O . GLU A 1 151 ? -0.622 -20.158 -3.104 1.00 57.81 151 GLU A O 1
ATOM 1200 N N . GLY A 1 152 ? 1.564 -20.527 -2.750 1.00 56.78 152 GLY A N 1
ATOM 1201 C CA . GLY A 1 152 ? 1.503 -21.983 -2.931 1.00 56.78 152 GLY A CA 1
ATOM 1202 C C . GLY A 1 152 ? 1.684 -22.505 -4.366 1.00 56.78 152 GLY A C 1
ATOM 1203 O O . GLY A 1 152 ? 1.854 -23.712 -4.533 1.00 56.78 152 GLY A O 1
ATOM 1204 N N . PHE A 1 153 ? 1.720 -21.651 -5.398 1.00 60.72 153 PHE A N 1
ATOM 1205 C CA . PHE A 1 153 ? 2.015 -22.076 -6.782 1.00 60.72 153 PHE A CA 1
ATOM 1206 C C . PHE A 1 153 ? 3.510 -22.057 -7.113 1.00 60.72 153 PHE A C 1
ATOM 1208 O O . PHE A 1 153 ? 3.969 -22.832 -7.954 1.00 60.72 153 PHE A O 1
ATOM 1215 N N . ALA A 1 154 ? 4.275 -21.206 -6.431 1.00 64.50 154 ALA A N 1
ATOM 1216 C CA . ALA A 1 154 ? 5.730 -21.162 -6.495 1.00 64.50 154 ALA A CA 1
ATOM 1217 C C . ALA A 1 154 ? 6.319 -21.129 -5.074 1.00 64.50 154 ALA A C 1
ATOM 1219 O O . ALA A 1 154 ? 5.695 -20.566 -4.170 1.00 64.50 154 ALA A O 1
ATOM 1220 N N . PRO A 1 155 ? 7.517 -21.705 -4.850 1.00 77.00 155 PRO A N 1
ATOM 1221 C CA . PRO A 1 155 ? 8.260 -21.487 -3.612 1.00 77.00 155 PRO A CA 1
ATOM 1222 C C . PRO A 1 155 ? 8.424 -19.988 -3.344 1.00 77.00 155 PRO A C 1
ATOM 1224 O O . PRO A 1 155 ? 8.688 -19.220 -4.275 1.00 77.00 155 PRO A O 1
ATOM 1227 N N . ALA A 1 156 ? 8.291 -19.573 -2.083 1.00 77.50 156 ALA A N 1
ATOM 1228 C CA . ALA A 1 156 ? 8.348 -18.163 -1.697 1.00 77.50 156 ALA A CA 1
ATOM 1229 C C . ALA A 1 156 ? 9.644 -17.484 -2.175 1.00 77.50 156 ALA A C 1
ATOM 1231 O O . ALA A 1 156 ? 9.632 -16.325 -2.579 1.00 77.50 156 ALA A O 1
ATOM 1232 N N . GLU A 1 157 ? 10.756 -18.220 -2.195 1.00 82.06 157 GLU A N 1
ATOM 1233 C CA . GLU A 1 157 ? 12.051 -17.745 -2.679 1.00 82.06 157 GLU A CA 1
ATOM 1234 C C . GLU A 1 157 ? 12.022 -17.388 -4.167 1.00 82.06 157 GLU A C 1
ATOM 1236 O O . GLU A 1 157 ? 12.551 -16.347 -4.551 1.00 82.06 157 GLU A O 1
ATOM 1241 N N . LEU A 1 158 ? 11.384 -18.223 -4.995 1.00 82.25 158 LEU A N 1
ATOM 1242 C CA . LEU A 1 158 ? 11.257 -17.979 -6.433 1.00 82.25 158 LEU A CA 1
ATOM 1243 C C . LEU A 1 158 ? 10.371 -16.759 -6.686 1.00 82.25 158 LEU A C 1
ATOM 1245 O O . LEU A 1 158 ? 10.723 -15.875 -7.455 1.00 82.25 158 LEU A O 1
ATOM 1249 N N . ALA A 1 159 ? 9.264 -16.662 -5.956 1.00 78.31 159 ALA A N 1
ATOM 1250 C CA . ALA A 1 159 ? 8.326 -15.560 -6.088 1.00 78.31 159 ALA A CA 1
ATOM 1251 C C . ALA A 1 159 ? 8.898 -14.203 -5.617 1.00 78.31 159 ALA A C 1
ATOM 1253 O O . ALA A 1 159 ? 8.523 -13.141 -6.132 1.00 78.31 159 ALA A O 1
ATOM 1254 N N . LEU A 1 160 ? 9.815 -14.228 -4.641 1.00 83.94 160 LEU A N 1
ATOM 1255 C CA . LEU A 1 160 ? 10.603 -13.068 -4.222 1.00 83.94 160 LEU A CA 1
ATOM 1256 C C . LEU A 1 160 ? 11.651 -12.682 -5.272 1.00 83.94 160 LEU A C 1
ATOM 1258 O O . LEU A 1 160 ? 11.812 -11.489 -5.545 1.00 83.94 160 LEU A O 1
ATOM 1262 N N . ASP A 1 161 ? 12.345 -13.660 -5.859 1.00 85.56 161 A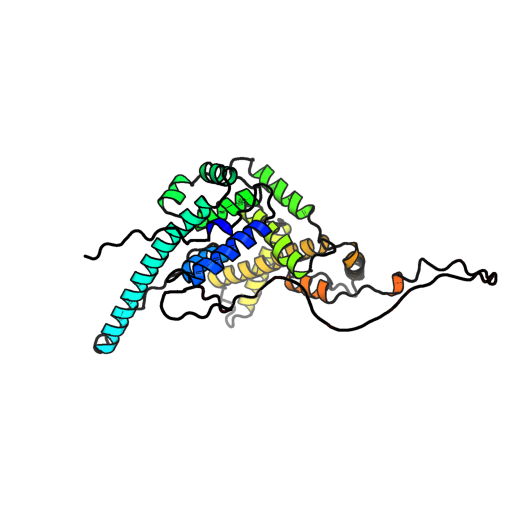SP A N 1
ATOM 1263 C CA . ASP A 1 161 ? 13.319 -13.426 -6.930 1.00 85.56 161 ASP A CA 1
ATOM 1264 C C . ASP A 1 161 ? 12.647 -12.832 -8.175 1.00 85.56 161 ASP A C 1
ATOM 1266 O O . ASP A 1 161 ? 13.082 -11.786 -8.657 1.00 85.56 161 ASP A O 1
ATOM 1270 N N . ASP A 1 162 ? 11.513 -13.391 -8.608 1.00 82.94 162 ASP A N 1
ATOM 1271 C CA . ASP A 1 162 ? 10.730 -12.901 -9.748 1.00 82.94 162 ASP A CA 1
ATOM 1272 C C . ASP A 1 162 ? 10.263 -11.449 -9.540 1.00 82.94 162 ASP A C 1
ATOM 1274 O O . ASP A 1 162 ? 10.405 -10.603 -10.430 1.00 82.94 162 ASP A O 1
ATOM 1278 N N . ALA A 1 163 ? 9.774 -11.105 -8.340 1.00 82.81 163 ALA A N 1
ATOM 1279 C CA . ALA A 1 163 ? 9.412 -9.721 -8.016 1.00 82.81 163 ALA A CA 1
ATOM 1280 C C . ALA A 1 163 ? 10.617 -8.772 -8.040 1.00 82.81 163 ALA A C 1
ATOM 1282 O O . ALA A 1 163 ? 10.520 -7.655 -8.565 1.00 82.81 163 ALA A O 1
ATOM 1283 N N . LEU A 1 164 ? 11.763 -9.180 -7.483 1.00 88.62 164 LEU A N 1
ATOM 1284 C CA . LEU A 1 164 ? 12.985 -8.375 -7.556 1.00 88.62 164 LEU A CA 1
ATOM 1285 C C . LEU A 1 164 ? 13.431 -8.182 -8.996 1.00 88.62 164 LEU A C 1
ATOM 1287 O O . LEU A 1 164 ? 13.791 -7.065 -9.381 1.00 88.62 164 LEU A O 1
ATOM 1291 N N . GLU A 1 165 ? 13.398 -9.248 -9.789 1.00 87.75 165 GLU A N 1
ATOM 1292 C CA . GLU A 1 165 ? 13.772 -9.223 -11.189 1.00 87.75 165 GLU A CA 1
ATOM 1293 C C . GLU A 1 165 ? 12.876 -8.253 -11.965 1.00 87.75 165 GLU A C 1
ATOM 1295 O O . GLU A 1 165 ? 13.384 -7.388 -12.690 1.00 87.75 165 GLU A O 1
ATOM 1300 N N . GLN A 1 166 ? 11.561 -8.304 -11.735 1.00 85.50 166 GLN A N 1
ATOM 1301 C CA . GLN A 1 166 ? 10.593 -7.382 -12.319 1.00 85.50 166 GLN A CA 1
ATOM 1302 C C . GLN A 1 166 ? 10.936 -5.934 -11.950 1.00 85.50 166 GLN A C 1
ATOM 1304 O O . GLN A 1 166 ? 11.156 -5.110 -12.844 1.00 85.50 166 GLN A O 1
ATOM 1309 N N . ILE A 1 167 ? 11.101 -5.626 -10.655 1.00 89.19 167 ILE A N 1
ATOM 1310 C CA . ILE A 1 167 ? 11.499 -4.284 -10.196 1.00 89.19 167 ILE A CA 1
ATOM 1311 C C . ILE A 1 167 ? 12.814 -3.863 -10.864 1.00 89.19 167 ILE A C 1
ATOM 1313 O O . ILE A 1 167 ? 13.000 -2.703 -11.230 1.00 89.19 167 ILE A O 1
ATOM 1317 N N . PHE A 1 168 ? 13.777 -4.769 -11.033 1.00 88.69 168 PHE A N 1
ATOM 1318 C CA . PHE A 1 168 ? 15.101 -4.460 -11.576 1.00 88.69 168 PHE A CA 1
ATOM 1319 C C . PHE A 1 168 ? 15.105 -4.268 -13.097 1.00 88.69 168 PHE A C 1
ATOM 1321 O O . PHE A 1 168 ? 15.902 -3.461 -13.602 1.00 88.69 168 PHE A O 1
ATOM 1328 N N . LYS A 1 169 ? 14.192 -4.921 -13.817 1.00 88.50 169 LYS A N 1
ATOM 1329 C CA . LYS A 1 169 ? 13.974 -4.763 -15.260 1.00 88.50 169 LYS A CA 1
ATOM 1330 C C . LYS A 1 169 ? 13.115 -3.544 -15.608 1.00 88.50 169 LYS A C 1
ATOM 1332 O O . LYS A 1 169 ? 13.317 -2.983 -16.683 1.00 88.50 169 LYS A O 1
ATOM 1337 N N . MET A 1 170 ? 12.245 -3.074 -14.708 1.00 86.19 170 MET A N 1
ATOM 1338 C CA . MET A 1 170 ? 11.382 -1.904 -14.938 1.00 86.19 170 MET A CA 1
ATOM 1339 C C . MET A 1 170 ? 12.159 -0.662 -15.394 1.00 86.19 170 MET A C 1
ATOM 1341 O O . MET A 1 170 ? 13.190 -0.297 -14.820 1.00 86.19 170 MET A O 1
ATOM 1345 N N . ARG A 1 171 ? 11.645 0.016 -16.423 1.00 89.62 171 ARG A N 1
ATOM 1346 C CA . ARG A 1 171 ? 12.160 1.293 -16.934 1.00 89.62 171 ARG A CA 1
ATOM 1347 C C . ARG A 1 171 ? 10.998 2.218 -17.262 1.00 89.62 171 ARG A C 1
ATOM 1349 O O . ARG A 1 171 ? 9.998 1.757 -17.804 1.00 89.62 171 ARG A O 1
ATOM 1356 N N . GLN A 1 172 ? 11.172 3.509 -16.997 1.00 89.50 172 GLN A N 1
ATOM 1357 C CA . GLN A 1 172 ? 10.190 4.522 -17.381 1.00 89.50 172 GLN A CA 1
ATOM 1358 C C . GLN A 1 172 ? 10.043 4.576 -18.904 1.00 89.50 172 GLN A C 1
ATOM 1360 O O . GLN A 1 172 ? 11.028 4.775 -19.634 1.00 89.50 172 GLN A O 1
ATOM 1365 N N . LYS A 1 173 ? 8.808 4.439 -19.388 1.00 87.69 173 LYS A N 1
ATOM 1366 C CA . LYS A 1 173 ? 8.512 4.540 -20.824 1.00 87.69 173 LYS A CA 1
ATOM 1367 C C . LYS A 1 173 ? 8.616 5.998 -21.284 1.00 87.69 173 LYS A C 1
ATOM 1369 O O . LYS A 1 173 ? 8.425 6.928 -20.505 1.00 87.69 173 LYS A O 1
ATOM 1374 N N . GLY A 1 174 ? 8.927 6.223 -22.563 1.00 81.81 174 GLY A N 1
ATOM 1375 C CA . GLY A 1 174 ? 9.100 7.580 -23.106 1.00 81.81 174 GLY A CA 1
ATOM 1376 C C . GLY A 1 174 ? 7.855 8.466 -22.960 1.00 81.81 174 GLY A C 1
ATOM 1377 O O . GLY A 1 174 ? 7.982 9.650 -22.659 1.00 81.81 174 GLY A O 1
ATOM 1378 N N . SER A 1 175 ? 6.668 7.871 -23.104 1.00 82.12 175 SER A N 1
ATOM 1379 C CA . SER A 1 175 ? 5.360 8.528 -22.999 1.00 82.12 175 SER A CA 1
ATOM 1380 C C . SER A 1 175 ? 4.804 8.628 -21.572 1.00 82.12 175 SER A C 1
ATOM 1382 O O . SER A 1 175 ? 3.757 9.234 -21.374 1.00 82.12 175 SER A O 1
ATOM 1384 N N . GLU A 1 176 ? 5.459 8.020 -20.581 1.00 83.25 176 GLU A N 1
ATOM 1385 C CA . GLU A 1 176 ? 4.974 7.963 -19.199 1.00 83.25 176 GLU A CA 1
ATOM 1386 C C . GLU A 1 176 ? 5.373 9.228 -18.422 1.00 83.25 176 GLU A C 1
ATOM 1388 O O . GLU A 1 176 ? 6.524 9.692 -18.481 1.00 83.25 176 GLU A O 1
ATOM 1393 N N . SER A 1 177 ? 4.423 9.797 -17.673 1.00 89.25 177 SER A N 1
ATOM 1394 C CA . SER A 1 177 ? 4.697 10.943 -16.803 1.00 89.25 177 SER A CA 1
ATOM 1395 C C . SER A 1 177 ? 5.613 10.536 -15.642 1.00 89.25 177 SER A C 1
ATOM 1397 O O . SER A 1 177 ? 5.693 9.368 -15.262 1.00 89.25 177 SER A O 1
ATOM 1399 N N . ASN A 1 178 ? 6.342 11.502 -15.078 1.00 89.12 178 ASN A N 1
ATOM 1400 C CA . ASN A 1 178 ? 7.232 11.225 -13.946 1.00 89.12 178 ASN A CA 1
ATOM 1401 C C . ASN A 1 178 ? 6.430 10.769 -12.721 1.00 89.12 178 ASN A C 1
ATOM 1403 O O . ASN A 1 178 ? 6.830 9.829 -12.042 1.00 89.12 178 ASN A O 1
ATOM 1407 N N . GLU A 1 179 ? 5.288 11.408 -12.466 1.00 88.75 179 GLU A N 1
ATOM 1408 C CA . GLU A 1 179 ? 4.421 11.070 -11.342 1.00 88.75 179 GLU A CA 1
ATOM 1409 C C . GLU A 1 179 ? 3.833 9.663 -11.462 1.00 88.75 179 GLU A C 1
ATOM 1411 O O . GLU A 1 179 ? 3.919 8.907 -10.494 1.00 88.75 179 GLU A O 1
ATOM 1416 N N . ALA A 1 180 ? 3.310 9.289 -12.637 1.00 84.88 180 ALA A N 1
ATOM 1417 C CA . ALA A 1 180 ? 2.787 7.944 -12.871 1.00 84.88 180 ALA A CA 1
ATOM 1418 C C . ALA A 1 180 ? 3.891 6.899 -12.659 1.00 84.88 180 ALA A C 1
ATOM 1420 O O . ALA A 1 180 ? 3.775 6.035 -11.796 1.00 84.88 180 ALA A O 1
ATOM 1421 N N . PHE A 1 181 ? 5.045 7.063 -13.311 1.00 89.19 181 PHE A N 1
ATOM 1422 C CA . PHE A 1 181 ? 6.155 6.121 -13.156 1.00 89.19 181 PHE A CA 1
ATOM 1423 C C . PHE A 1 181 ? 6.589 5.920 -11.697 1.00 89.19 181 PHE A C 1
ATOM 1425 O O . PHE A 1 181 ? 6.865 4.801 -11.261 1.00 89.19 181 PHE A O 1
ATOM 1432 N N . VAL A 1 182 ? 6.654 7.000 -10.919 1.00 88.50 182 VAL A N 1
ATOM 1433 C CA . VAL A 1 182 ? 7.037 6.919 -9.509 1.00 88.50 182 VAL A CA 1
ATOM 1434 C C . VAL A 1 182 ? 5.940 6.272 -8.668 1.00 88.50 182 VAL A C 1
ATOM 1436 O O . VAL A 1 182 ? 6.229 5.327 -7.933 1.00 88.50 182 VAL A O 1
ATOM 1439 N N . LYS A 1 183 ? 4.706 6.780 -8.746 1.00 84.94 183 LYS A N 1
ATOM 1440 C CA . LYS A 1 183 ? 3.617 6.390 -7.844 1.00 84.94 183 LYS A CA 1
ATOM 1441 C C . LYS A 1 183 ? 2.969 5.067 -8.237 1.00 84.94 183 LYS A C 1
ATOM 1443 O O . LYS A 1 183 ? 2.854 4.195 -7.382 1.00 84.94 183 LYS A O 1
ATOM 1448 N N . THR A 1 184 ? 2.564 4.922 -9.495 1.00 74.69 184 THR A N 1
ATOM 1449 C CA . THR A 1 184 ? 1.785 3.764 -9.955 1.00 74.69 184 THR A CA 1
ATOM 1450 C C . THR A 1 184 ? 2.686 2.595 -10.326 1.00 74.69 184 THR A C 1
ATOM 1452 O O . THR A 1 184 ? 2.347 1.460 -10.030 1.00 74.69 184 THR A O 1
ATOM 1455 N N . THR A 1 185 ? 3.866 2.855 -10.896 1.00 79.19 185 THR A N 1
ATOM 1456 C CA . THR A 1 185 ? 4.737 1.778 -11.398 1.00 79.19 185 THR A CA 1
ATOM 1457 C C . THR A 1 185 ? 5.768 1.331 -10.351 1.00 79.19 185 THR A C 1
ATOM 1459 O O . THR A 1 185 ? 5.792 0.175 -9.935 1.00 79.19 185 THR A O 1
ATOM 1462 N N . MET A 1 186 ? 6.628 2.236 -9.873 1.00 87.31 186 MET A N 1
ATOM 1463 C CA . MET A 1 186 ? 7.752 1.867 -8.999 1.00 87.31 186 MET A CA 1
ATOM 1464 C C . MET A 1 186 ? 7.343 1.578 -7.550 1.00 87.31 186 MET A C 1
ATOM 1466 O O . MET A 1 186 ? 7.749 0.560 -6.989 1.00 87.31 186 MET A O 1
ATOM 1470 N N . LEU A 1 187 ? 6.593 2.484 -6.912 1.00 87.38 187 LEU A N 1
ATOM 1471 C CA . LEU A 1 187 ? 6.216 2.315 -5.504 1.00 87.38 187 LEU A CA 1
ATOM 1472 C C . LEU A 1 187 ? 5.299 1.111 -5.296 1.00 87.38 187 LEU A C 1
ATOM 1474 O O . LEU A 1 187 ? 5.446 0.423 -4.289 1.00 87.38 187 LEU A O 1
ATOM 1478 N N . ARG A 1 188 ? 4.395 0.846 -6.242 1.00 80.81 188 ARG A N 1
ATOM 1479 C CA . ARG A 1 188 ? 3.486 -0.302 -6.189 1.00 80.81 188 ARG A CA 1
ATOM 1480 C C . ARG A 1 188 ? 4.246 -1.623 -6.244 1.00 80.81 188 ARG A C 1
ATOM 1482 O O . ARG A 1 188 ? 4.107 -2.433 -5.336 1.00 80.81 188 ARG A O 1
ATOM 1489 N N . ALA A 1 189 ? 5.159 -1.773 -7.202 1.00 82.62 189 ALA A N 1
ATOM 1490 C CA . ALA A 1 189 ? 5.995 -2.967 -7.318 1.00 82.62 189 ALA A CA 1
ATOM 1491 C C . ALA A 1 189 ? 6.851 -3.221 -6.064 1.00 82.62 189 ALA A C 1
ATOM 1493 O O . ALA A 1 189 ? 6.977 -4.352 -5.603 1.00 82.62 189 ALA A O 1
ATOM 1494 N N . ILE A 1 190 ? 7.413 -2.159 -5.474 1.00 89.06 190 ILE A N 1
ATOM 1495 C CA . ILE A 1 190 ? 8.179 -2.264 -4.224 1.00 89.06 190 ILE A CA 1
ATOM 1496 C C . ILE A 1 190 ? 7.274 -2.687 -3.061 1.00 89.06 190 ILE A C 1
ATOM 1498 O O . ILE A 1 190 ? 7.673 -3.553 -2.286 1.00 89.06 190 ILE A O 1
ATOM 1502 N N . LYS A 1 191 ? 6.068 -2.113 -2.942 1.00 85.94 191 LYS A N 1
ATOM 1503 C CA . LYS A 1 191 ? 5.091 -2.515 -1.920 1.00 85.94 191 LYS A CA 1
ATOM 1504 C C . LYS A 1 191 ? 4.689 -3.981 -2.075 1.00 85.94 191 LYS A C 1
ATOM 1506 O O . LYS A 1 191 ? 4.672 -4.683 -1.073 1.00 85.94 191 LYS A O 1
ATOM 1511 N N . ALA A 1 192 ? 4.438 -4.444 -3.300 1.00 79.06 192 ALA A N 1
ATOM 1512 C CA . ALA A 1 192 ? 4.114 -5.842 -3.577 1.00 79.06 192 ALA A CA 1
ATOM 1513 C C . ALA A 1 192 ? 5.255 -6.779 -3.146 1.00 79.06 192 ALA A C 1
ATOM 1515 O O . ALA A 1 192 ? 5.027 -7.736 -2.414 1.00 79.06 192 ALA A O 1
ATOM 1516 N N . TYR A 1 193 ? 6.505 -6.464 -3.503 1.00 84.94 193 TYR A N 1
ATOM 1517 C CA . TYR A 1 193 ? 7.670 -7.238 -3.056 1.00 84.94 193 TYR A CA 1
ATOM 1518 C C . TYR A 1 193 ? 7.810 -7.282 -1.524 1.00 84.94 193 TYR A C 1
ATOM 1520 O O . TYR A 1 193 ? 8.123 -8.325 -0.951 1.00 84.94 193 TYR A O 1
ATOM 1528 N N . GLU A 1 194 ? 7.558 -6.161 -0.847 1.00 86.00 194 GLU A N 1
ATOM 1529 C CA . GLU A 1 194 ? 7.598 -6.107 0.616 1.00 86.00 194 GLU A CA 1
ATOM 1530 C C . GLU A 1 194 ? 6.429 -6.841 1.278 1.00 86.00 194 GLU A C 1
ATOM 1532 O O . GLU A 1 194 ? 6.626 -7.435 2.337 1.00 86.00 194 GLU A O 1
ATOM 1537 N N . GLY A 1 195 ? 5.249 -6.845 0.650 1.00 76.56 195 GLY A N 1
ATOM 1538 C CA . GLY A 1 195 ? 4.093 -7.641 1.070 1.00 76.56 195 GLY A CA 1
ATOM 1539 C C . GLY A 1 195 ? 4.391 -9.140 1.067 1.00 76.56 195 GLY A C 1
ATOM 1540 O O . GLY A 1 195 ? 4.002 -9.843 1.993 1.00 76.56 195 GLY A O 1
ATOM 1541 N N . ARG A 1 196 ? 5.211 -9.605 0.116 1.00 75.12 196 ARG A N 1
ATOM 1542 C CA . ARG A 1 196 ? 5.700 -10.996 0.023 1.00 75.12 196 ARG A CA 1
ATOM 1543 C C . ARG A 1 196 ? 6.772 -11.349 1.071 1.00 75.12 196 ARG A C 1
ATOM 1545 O O . ARG A 1 196 ? 7.315 -12.448 1.061 1.00 75.12 196 ARG A O 1
ATOM 1552 N N . GLY A 1 197 ? 7.125 -10.420 1.965 1.00 75.88 197 GLY A N 1
ATOM 1553 C CA . GLY A 1 197 ? 8.096 -10.635 3.045 1.00 75.88 197 GLY A CA 1
ATOM 1554 C C . GLY A 1 197 ? 9.547 -10.287 2.696 1.00 75.88 197 GLY A C 1
ATOM 1555 O O . GLY A 1 197 ? 10.435 -10.426 3.540 1.00 75.88 197 GLY A O 1
ATOM 1556 N N . GLY A 1 198 ? 9.814 -9.789 1.486 1.00 81.00 198 GLY A N 1
ATOM 1557 C CA . GLY A 1 198 ? 11.147 -9.376 1.059 1.00 81.00 198 GLY A CA 1
ATOM 1558 C C . GLY A 1 198 ? 11.473 -7.939 1.482 1.00 81.00 198 GLY A C 1
ATOM 1559 O O . GLY A 1 198 ? 10.837 -7.001 1.005 1.00 81.00 198 GLY A O 1
ATOM 1560 N N . PRO A 1 199 ? 12.494 -7.674 2.318 1.00 87.56 199 PRO A N 1
ATOM 1561 C CA . PRO A 1 199 ? 12.798 -6.302 2.709 1.00 87.56 199 PRO A CA 1
ATOM 1562 C C . PRO A 1 199 ? 13.566 -5.576 1.586 1.00 87.56 199 PRO A C 1
ATOM 1564 O O . PRO A 1 199 ? 14.749 -5.837 1.342 1.00 87.56 199 PRO A O 1
ATOM 1567 N N . PHE A 1 200 ? 12.903 -4.654 0.874 1.00 89.62 200 PHE A N 1
ATOM 1568 C CA . PHE A 1 200 ? 13.453 -4.036 -0.342 1.00 89.62 200 PHE A CA 1
ATOM 1569 C C . PHE A 1 200 ? 14.754 -3.268 -0.085 1.00 89.62 200 PHE A C 1
ATOM 1571 O O . PHE A 1 200 ? 14.784 -2.231 0.583 1.00 89.62 200 PHE A O 1
ATOM 1578 N N . LEU A 1 201 ? 15.855 -3.780 -0.647 1.00 88.12 201 LEU A N 1
ATOM 1579 C CA . LEU A 1 201 ? 17.211 -3.250 -0.481 1.00 88.12 201 LEU A CA 1
ATOM 1580 C C . LEU A 1 201 ? 17.607 -2.998 0.986 1.00 88.12 201 LEU A C 1
ATOM 1582 O O . LEU A 1 201 ? 18.482 -2.166 1.242 1.00 88.12 201 LEU A O 1
ATOM 1586 N N . TRP A 1 202 ? 16.995 -3.670 1.961 1.00 90.25 202 TRP A N 1
ATOM 1587 C CA . TRP A 1 202 ? 17.387 -3.536 3.360 1.00 90.25 202 TRP A CA 1
ATOM 1588 C C . TRP A 1 202 ? 18.617 -4.404 3.616 1.00 90.25 202 TRP A C 1
ATOM 1590 O O . TRP A 1 202 ? 18.561 -5.624 3.519 1.00 90.25 202 TRP A O 1
ATOM 1600 N N . THR A 1 203 ? 19.752 -3.776 3.910 1.00 89.75 203 THR A N 1
ATOM 1601 C CA . THR A 1 203 ? 21.019 -4.483 4.129 1.00 89.75 203 THR A CA 1
ATOM 1602 C C . THR A 1 203 ? 21.442 -4.393 5.594 1.00 89.75 203 THR A C 1
ATOM 1604 O O . THR A 1 203 ? 21.049 -3.448 6.285 1.00 89.75 203 THR A O 1
ATOM 1607 N N . PRO A 1 204 ? 22.325 -5.289 6.076 1.00 90.50 204 PRO A N 1
ATOM 1608 C CA . PRO A 1 204 ? 22.892 -5.182 7.423 1.00 90.50 204 PRO A CA 1
ATOM 1609 C C . PRO A 1 204 ? 23.560 -3.825 7.701 1.00 90.50 204 PRO A C 1
ATOM 1611 O O . PRO A 1 204 ? 23.542 -3.336 8.827 1.00 90.50 204 PRO A O 1
ATOM 1614 N N . ALA A 1 205 ? 24.105 -3.172 6.668 1.00 88.38 205 ALA A N 1
ATOM 1615 C CA . ALA A 1 205 ? 24.664 -1.827 6.781 1.00 88.38 205 ALA A CA 1
ATOM 1616 C C . ALA A 1 205 ? 23.597 -0.771 7.124 1.00 88.38 205 ALA A C 1
ATOM 1618 O O . ALA A 1 205 ? 23.858 0.110 7.939 1.00 88.38 205 ALA A O 1
ATOM 1619 N N . LYS A 1 206 ? 22.390 -0.878 6.552 1.00 89.69 206 LYS A N 1
ATOM 1620 C CA . LYS A 1 206 ? 21.259 0.012 6.868 1.00 89.69 206 LYS A CA 1
ATOM 1621 C C . LYS A 1 206 ? 20.683 -0.267 8.247 1.00 89.69 206 LYS A C 1
ATOM 1623 O O . LYS A 1 206 ? 20.313 0.668 8.947 1.00 89.69 206 LYS A O 1
ATOM 1628 N N . GLU A 1 207 ? 20.672 -1.531 8.664 1.00 90.12 207 GLU A N 1
ATOM 1629 C CA . GLU A 1 207 ? 20.312 -1.897 10.035 1.00 90.12 207 GLU A CA 1
ATOM 1630 C C . GLU A 1 207 ? 21.299 -1.288 11.044 1.00 90.12 207 GLU A C 1
ATOM 1632 O O . GLU A 1 207 ? 20.893 -0.722 12.056 1.00 90.12 207 GLU A O 1
ATOM 1637 N N . LYS A 1 208 ? 22.604 -1.325 10.741 1.00 91.19 208 LYS A N 1
ATOM 1638 C CA . LYS A 1 208 ? 23.634 -0.659 11.549 1.00 91.19 208 LYS A CA 1
ATOM 1639 C C . LYS A 1 208 ? 23.450 0.863 11.569 1.00 91.19 208 LYS A C 1
ATOM 1641 O O . LYS A 1 208 ? 23.503 1.455 12.640 1.00 91.19 208 LYS A O 1
ATOM 1646 N N . GLU A 1 209 ? 23.192 1.486 10.417 1.00 90.19 209 GLU A N 1
ATOM 1647 C CA . GLU A 1 209 ? 22.898 2.924 10.311 1.00 90.19 209 GLU A CA 1
ATOM 1648 C C . GLU A 1 209 ? 21.675 3.315 11.153 1.00 90.19 209 GLU A C 1
ATOM 1650 O O . GLU A 1 209 ? 21.719 4.318 11.864 1.00 90.19 209 GLU A O 1
ATOM 1655 N N . LEU A 1 210 ? 20.611 2.505 11.129 1.00 90.44 210 LEU A N 1
ATOM 1656 C CA . LEU A 1 210 ? 19.421 2.710 11.950 1.00 90.44 210 LEU A CA 1
ATOM 1657 C C . LEU A 1 210 ? 19.758 2.654 13.442 1.00 90.44 210 LEU A C 1
ATOM 1659 O O . LEU A 1 210 ? 19.385 3.567 14.175 1.00 90.44 210 LEU A O 1
ATOM 1663 N N . LYS A 1 211 ? 20.488 1.623 13.885 1.00 90.75 211 LYS A N 1
ATOM 1664 C CA . LYS A 1 211 ? 20.904 1.475 15.289 1.00 90.75 211 LYS A CA 1
ATOM 1665 C C . LYS A 1 211 ? 21.727 2.672 15.761 1.00 90.75 211 LYS A C 1
ATOM 1667 O O . LYS A 1 211 ? 21.364 3.301 16.749 1.00 90.75 211 LYS A O 1
ATOM 1672 N N . THR A 1 212 ? 22.749 3.067 15.000 1.00 91.75 212 THR A N 1
ATOM 1673 C CA . THR A 1 212 ? 23.578 4.238 15.327 1.00 91.75 212 THR A CA 1
ATOM 1674 C C . THR A 1 212 ? 22.768 5.538 15.328 1.00 91.75 212 THR A C 1
ATOM 1676 O O . THR A 1 212 ? 22.976 6.393 16.185 1.00 91.75 212 THR A O 1
ATOM 1679 N N . ALA A 1 213 ? 21.820 5.710 14.402 1.00 87.94 213 ALA A N 1
ATOM 1680 C CA . ALA A 1 213 ? 20.968 6.897 14.362 1.00 87.94 213 ALA A CA 1
ATOM 1681 C C . ALA A 1 213 ? 19.999 6.976 15.552 1.00 87.94 213 ALA A C 1
ATOM 1683 O O . ALA A 1 213 ? 19.723 8.078 16.029 1.00 87.94 213 ALA A O 1
ATOM 1684 N N . VAL A 1 214 ? 19.490 5.832 16.020 1.00 88.38 214 VAL A N 1
ATOM 1685 C CA . VAL A 1 214 ? 18.646 5.741 17.218 1.00 88.38 214 VAL A CA 1
ATOM 1686 C C . VAL A 1 214 ? 19.476 6.024 18.469 1.00 88.38 214 VAL A C 1
ATOM 1688 O O . VAL A 1 214 ? 19.086 6.875 19.259 1.00 88.38 214 VAL A O 1
ATOM 1691 N N . GLU A 1 215 ? 20.655 5.419 18.622 1.00 87.69 215 GLU A N 1
ATOM 1692 C CA . GLU A 1 215 ? 21.568 5.693 19.746 1.00 87.69 215 GLU A CA 1
ATOM 1693 C C . GLU A 1 215 ? 21.996 7.167 19.806 1.00 87.69 215 GLU A C 1
ATOM 1695 O O . GLU A 1 215 ? 21.984 7.781 20.871 1.00 87.69 215 GLU A O 1
ATOM 1700 N N . ALA A 1 216 ? 22.299 7.774 18.655 1.00 87.31 216 ALA A N 1
ATOM 1701 C CA . ALA A 1 216 ? 22.622 9.195 18.566 1.00 87.31 216 ALA A CA 1
ATOM 1702 C C . ALA A 1 216 ? 21.425 10.110 18.884 1.00 87.31 216 ALA A C 1
ATOM 1704 O O . ALA A 1 216 ? 21.613 11.258 19.282 1.00 87.31 216 ALA A O 1
ATOM 1705 N N . ALA A 1 217 ? 20.191 9.645 18.670 1.00 85.75 217 ALA A N 1
ATOM 1706 C CA . ALA A 1 217 ? 18.995 10.376 19.074 1.00 85.75 217 ALA A CA 1
ATOM 1707 C C . ALA A 1 217 ? 18.760 10.258 20.585 1.00 85.75 217 ALA A C 1
ATOM 1709 O O . ALA A 1 217 ? 18.506 11.276 21.225 1.00 85.75 217 ALA A O 1
ATOM 1710 N N . LYS A 1 218 ? 18.950 9.059 21.156 1.00 84.75 218 LYS A N 1
ATOM 1711 C CA . LYS A 1 218 ? 18.901 8.831 22.607 1.00 84.75 218 LYS A CA 1
ATOM 1712 C C . LYS A 1 218 ? 19.897 9.729 23.338 1.00 84.75 218 LYS A C 1
ATOM 1714 O O . LYS A 1 218 ? 19.510 10.435 24.260 1.00 84.75 218 LYS A O 1
ATOM 1719 N N . SER A 1 219 ? 21.148 9.784 22.876 1.00 81.94 219 SER A N 1
ATOM 1720 C CA . SER A 1 219 ? 22.182 10.614 23.510 1.00 81.94 219 SER A CA 1
ATOM 1721 C C . SER A 1 219 ? 21.898 12.118 23.419 1.00 81.94 219 SER A C 1
ATOM 1723 O O . SER A 1 219 ? 22.201 12.865 24.348 1.00 81.94 219 SER A O 1
ATOM 1725 N N . LYS A 1 220 ? 21.277 12.582 22.326 1.00 83.50 220 LYS A N 1
ATOM 1726 C CA . LYS A 1 220 ? 20.817 13.975 22.198 1.00 83.50 220 LYS A CA 1
ATOM 1727 C C . LYS A 1 220 ? 19.648 14.288 23.124 1.00 83.50 220 LYS A C 1
ATOM 1729 O O . LYS A 1 220 ? 19.598 15.392 23.651 1.00 83.50 220 LYS A O 1
ATOM 1734 N N . PHE A 1 221 ? 18.734 13.342 23.317 1.00 79.25 221 PHE A N 1
ATOM 1735 C CA . PHE A 1 221 ? 17.605 13.503 24.227 1.00 79.25 221 PHE A CA 1
ATOM 1736 C C . PHE A 1 221 ? 18.074 13.598 25.683 1.00 79.25 221 PHE A C 1
ATOM 1738 O O . PHE A 1 221 ? 17.739 14.559 26.370 1.00 79.25 221 PHE A O 1
ATOM 1745 N N . THR A 1 222 ? 18.950 12.686 26.117 1.00 77.56 222 THR A N 1
ATOM 1746 C CA . THR A 1 222 ? 19.528 12.720 27.471 1.00 77.56 222 THR A CA 1
ATOM 1747 C C . THR A 1 222 ? 20.341 13.992 27.720 1.00 77.56 222 THR A C 1
ATOM 1749 O O . THR A 1 222 ? 20.316 14.531 28.820 1.00 77.56 222 THR A O 1
ATOM 1752 N N . ALA A 1 223 ? 21.035 14.508 26.696 1.00 75.62 223 ALA A N 1
ATOM 1753 C CA . ALA A 1 223 ? 21.791 15.760 26.787 1.00 75.62 223 ALA A CA 1
ATOM 1754 C C . ALA A 1 223 ? 20.907 17.024 26.785 1.00 75.62 223 ALA A C 1
ATOM 1756 O O . ALA A 1 223 ? 21.342 18.065 27.269 1.00 75.62 223 ALA A O 1
ATOM 1757 N N . ALA A 1 224 ? 19.696 16.952 26.223 1.00 74.00 224 ALA A N 1
ATOM 1758 C CA . ALA A 1 224 ? 18.732 18.053 26.194 1.00 74.00 224 ALA A CA 1
ATOM 1759 C C . ALA A 1 224 ? 17.833 18.098 27.443 1.00 74.00 224 ALA A C 1
ATOM 1761 O O . ALA A 1 224 ? 17.184 19.115 27.689 1.00 74.00 224 ALA A O 1
ATOM 1762 N N . SER A 1 225 ? 17.793 17.022 28.233 1.00 72.69 225 SER A N 1
ATOM 1763 C CA . SER A 1 225 ? 17.086 17.006 29.510 1.00 72.69 225 SER A CA 1
ATOM 1764 C C . SER A 1 225 ? 17.800 17.878 30.544 1.00 72.69 225 SER A C 1
ATOM 1766 O O . SER A 1 225 ? 18.996 17.723 30.789 1.00 72.69 225 SER A O 1
ATOM 1768 N N . ALA A 1 226 ? 17.043 18.759 31.205 1.00 61.22 226 ALA A N 1
ATOM 1769 C CA . ALA A 1 226 ? 17.544 19.685 32.223 1.00 61.22 226 ALA A CA 1
ATOM 1770 C C . ALA A 1 226 ? 18.218 18.986 33.422 1.00 61.22 226 ALA A C 1
ATOM 1772 O O . ALA A 1 226 ? 18.982 19.616 34.149 1.00 61.22 226 ALA A O 1
ATOM 1773 N N . THR A 1 227 ? 17.939 17.697 33.635 1.00 62.16 227 THR A N 1
ATOM 1774 C CA . THR A 1 227 ? 18.443 16.907 34.768 1.00 62.16 227 THR A CA 1
ATOM 1775 C C . THR A 1 227 ? 19.512 15.886 34.356 1.00 62.16 227 THR A C 1
ATOM 1777 O O . THR A 1 227 ? 20.164 15.309 35.221 1.00 62.16 227 THR A O 1
ATOM 1780 N N . GLY A 1 228 ? 19.709 15.641 33.051 1.00 60.12 228 GLY A N 1
ATOM 1781 C CA . GLY A 1 228 ? 20.657 14.644 32.525 1.00 60.12 228 GLY A CA 1
ATOM 1782 C C . GLY A 1 228 ? 20.320 13.176 32.839 1.00 60.12 228 GLY A C 1
ATOM 1783 O O . GLY A 1 228 ? 21.051 12.278 32.428 1.00 60.12 228 GLY A O 1
ATOM 1784 N N . THR A 1 229 ? 19.222 12.926 33.556 1.00 58.12 229 THR A N 1
ATOM 1785 C CA . THR A 1 229 ? 18.736 11.603 33.985 1.00 58.12 229 THR A CA 1
ATOM 1786 C C . THR A 1 229 ? 17.465 11.158 33.271 1.00 58.12 229 THR A C 1
ATOM 1788 O O . THR A 1 229 ? 17.050 10.015 33.443 1.00 58.12 229 THR A O 1
ATOM 1791 N N . ASP A 1 230 ? 16.848 12.034 32.479 1.00 61.31 230 ASP A N 1
ATOM 1792 C CA . ASP A 1 230 ? 15.602 11.724 31.787 1.00 61.31 230 ASP A CA 1
ATOM 1793 C C . ASP A 1 230 ? 15.908 10.887 30.541 1.00 61.31 230 ASP A C 1
ATOM 1795 O O . ASP A 1 230 ? 16.621 11.313 29.623 1.00 61.31 230 ASP A O 1
ATOM 1799 N N . VAL A 1 231 ? 15.426 9.649 30.558 1.00 70.19 231 VAL A N 1
ATOM 1800 C CA . VAL A 1 231 ? 15.610 8.678 29.479 1.00 70.19 231 VAL A CA 1
ATOM 1801 C C . VAL A 1 231 ? 14.376 8.734 28.589 1.00 70.19 231 VAL A C 1
ATOM 1803 O O . VAL A 1 231 ? 13.258 8.881 29.077 1.00 70.19 231 VAL A O 1
ATOM 1806 N N . MET A 1 232 ? 14.577 8.616 27.278 1.00 72.50 232 MET A N 1
ATOM 1807 C CA . MET A 1 232 ? 13.475 8.513 26.323 1.00 72.50 232 MET A CA 1
ATOM 1808 C C . MET A 1 232 ? 12.520 7.386 26.738 1.00 72.50 232 MET A C 1
ATOM 1810 O O . MET A 1 232 ? 12.962 6.287 27.082 1.00 72.50 232 MET A O 1
ATOM 1814 N N . THR A 1 233 ? 11.213 7.647 26.694 1.00 78.19 233 THR A N 1
ATOM 1815 C CA . THR A 1 233 ? 10.219 6.596 26.943 1.00 78.19 233 THR A CA 1
ATOM 1816 C C . THR A 1 233 ? 10.256 5.560 25.820 1.00 78.19 233 THR A C 1
ATOM 1818 O O . THR A 1 233 ? 10.672 5.858 24.699 1.00 78.19 233 THR A O 1
ATOM 1821 N N . THR A 1 234 ? 9.786 4.341 26.086 1.00 79.06 234 THR A N 1
ATOM 1822 C CA . THR A 1 234 ? 9.719 3.269 25.075 1.00 79.06 234 THR A CA 1
ATOM 1823 C C . THR A 1 234 ? 8.945 3.698 23.825 1.00 79.06 234 THR A C 1
ATOM 1825 O O . THR A 1 234 ? 9.373 3.411 22.712 1.00 79.06 234 THR A O 1
ATOM 1828 N N . GLU A 1 235 ? 7.866 4.466 23.996 1.00 80.75 235 GLU A N 1
ATOM 1829 C CA . GLU A 1 235 ? 7.061 5.013 22.895 1.00 80.75 235 GLU A CA 1
ATOM 1830 C C . GLU A 1 235 ? 7.845 6.029 22.053 1.00 80.75 235 GLU A C 1
ATOM 1832 O O . GLU A 1 235 ? 7.860 5.947 20.826 1.00 80.75 235 GLU A O 1
ATOM 1837 N N . GLN A 1 236 ? 8.583 6.940 22.697 1.00 81.06 236 GLN A N 1
ATOM 1838 C CA . GLN A 1 236 ? 9.431 7.901 21.989 1.00 81.06 236 GLN A CA 1
ATOM 1839 C C . GLN A 1 236 ? 10.562 7.196 21.230 1.00 81.06 236 GLN A C 1
ATOM 1841 O O . GLN A 1 236 ? 10.924 7.607 20.123 1.00 81.06 236 GLN A O 1
ATOM 1846 N N . GLU A 1 237 ? 11.144 6.138 21.806 1.00 80.62 237 GLU A N 1
ATOM 1847 C CA . GLU A 1 237 ? 12.184 5.341 21.146 1.00 80.62 237 GLU A CA 1
ATOM 1848 C C . GLU A 1 237 ? 11.658 4.653 19.895 1.00 80.62 237 GLU A C 1
ATOM 1850 O O . GLU A 1 237 ? 12.320 4.697 18.850 1.00 80.62 237 GLU A O 1
ATOM 1855 N N . ASP A 1 238 ? 10.463 4.076 19.980 1.00 81.62 238 ASP A N 1
ATOM 1856 C CA . ASP A 1 238 ? 9.809 3.422 18.856 1.00 81.62 238 ASP A CA 1
ATOM 1857 C C . ASP A 1 238 ? 9.411 4.418 17.762 1.00 81.62 238 ASP A C 1
ATOM 1859 O O . ASP A 1 238 ? 9.631 4.135 16.578 1.00 81.62 238 ASP A O 1
ATOM 1863 N N . ASP A 1 239 ? 8.948 5.616 18.119 1.00 83.88 239 ASP A N 1
ATOM 1864 C CA . ASP A 1 239 ? 8.651 6.683 17.160 1.00 83.88 239 ASP A CA 1
ATOM 1865 C C . ASP A 1 239 ? 9.904 7.169 16.429 1.00 83.88 239 ASP A C 1
ATOM 1867 O O . ASP A 1 239 ? 9.931 7.256 15.193 1.00 83.88 239 ASP A O 1
ATOM 1871 N N . VAL A 1 240 ? 10.991 7.424 17.164 1.00 85.44 240 VAL A N 1
ATOM 1872 C CA . VAL A 1 240 ? 12.275 7.808 16.567 1.00 85.44 240 VAL A CA 1
ATOM 1873 C C . VAL A 1 240 ? 12.795 6.690 15.671 1.00 85.44 240 VAL A C 1
ATOM 1875 O O . VAL A 1 240 ? 13.235 6.951 14.545 1.00 85.44 240 VAL A O 1
ATOM 1878 N N . ARG A 1 241 ? 12.716 5.435 16.119 1.00 87.62 241 ARG A N 1
ATOM 1879 C CA . ARG A 1 241 ? 13.123 4.271 15.329 1.00 87.62 241 ARG A CA 1
ATOM 1880 C C . ARG A 1 241 ? 12.295 4.150 14.053 1.00 87.62 241 ARG A C 1
ATOM 1882 O O . ARG A 1 241 ? 12.877 3.983 12.979 1.00 87.62 241 ARG A O 1
ATOM 1889 N N . ARG A 1 242 ? 10.968 4.277 14.131 1.00 87.12 242 ARG A N 1
ATOM 1890 C CA . ARG A 1 242 ? 10.052 4.245 12.980 1.00 87.12 242 ARG A CA 1
ATOM 1891 C C . ARG A 1 242 ? 10.380 5.365 11.996 1.00 87.12 242 ARG A C 1
ATOM 1893 O O . ARG A 1 242 ? 10.529 5.101 10.800 1.00 87.12 242 ARG A O 1
ATOM 1900 N N . PHE A 1 243 ? 10.571 6.587 12.489 1.00 87.69 243 PHE A N 1
ATOM 1901 C CA . PHE A 1 243 ? 10.915 7.745 11.668 1.00 87.69 243 PHE A CA 1
ATOM 1902 C C . PHE A 1 243 ? 12.265 7.573 10.954 1.00 87.69 243 PHE A C 1
ATOM 1904 O O . PHE A 1 243 ? 12.365 7.766 9.740 1.00 87.69 243 PHE A O 1
ATOM 1911 N N . LYS A 1 244 ? 13.313 7.149 11.673 1.00 88.38 244 LYS A N 1
ATOM 1912 C CA . LYS A 1 244 ? 14.642 6.910 11.084 1.00 88.38 244 LYS A CA 1
ATOM 1913 C C . LYS A 1 244 ? 14.628 5.758 10.085 1.00 88.38 244 LYS A C 1
ATOM 1915 O O . LYS A 1 244 ? 15.216 5.887 9.010 1.00 88.38 244 LYS A O 1
ATOM 1920 N N . LYS A 1 245 ? 13.922 4.666 10.395 1.00 90.56 245 LYS A N 1
ATOM 1921 C CA . LYS A 1 245 ? 13.754 3.524 9.487 1.00 90.56 245 LYS A CA 1
ATOM 1922 C C . LYS A 1 245 ? 13.098 3.962 8.180 1.00 90.56 245 LYS A C 1
ATOM 1924 O O . LYS A 1 245 ? 13.608 3.628 7.111 1.00 90.56 245 LYS A O 1
ATOM 1929 N N . LYS A 1 246 ? 12.028 4.762 8.265 1.00 90.12 246 LYS A N 1
ATOM 1930 C CA . LYS A 1 246 ? 11.352 5.341 7.097 1.00 90.12 246 LYS A CA 1
ATOM 1931 C C . LYS A 1 246 ? 12.314 6.174 6.252 1.00 90.12 246 LYS A C 1
ATOM 1933 O O . LYS A 1 246 ? 12.416 5.939 5.058 1.00 90.12 246 LYS A O 1
ATOM 1938 N N . MET A 1 247 ? 13.103 7.055 6.864 1.00 88.00 247 MET A N 1
ATOM 1939 C CA . MET A 1 247 ? 14.043 7.905 6.123 1.00 88.00 247 MET A CA 1
ATOM 1940 C C . MET A 1 247 ? 15.133 7.121 5.378 1.00 88.00 247 MET A C 1
ATOM 1942 O O . MET A 1 247 ? 15.437 7.414 4.221 1.00 88.00 247 MET A O 1
ATOM 1946 N N . ILE A 1 248 ? 15.713 6.100 6.013 1.00 89.06 248 ILE A N 1
ATOM 1947 C CA . ILE A 1 248 ? 16.732 5.243 5.383 1.00 89.06 248 ILE A CA 1
ATOM 1948 C C . ILE A 1 248 ? 16.122 4.440 4.223 1.00 89.06 248 ILE A C 1
ATOM 1950 O O . ILE A 1 248 ? 16.747 4.270 3.166 1.00 89.06 248 ILE A O 1
ATOM 1954 N N . LYS A 1 249 ? 14.890 3.958 4.407 1.00 90.50 249 LYS A N 1
ATOM 1955 C CA . LYS A 1 249 ? 14.133 3.236 3.385 1.00 90.50 249 LYS A CA 1
ATOM 1956 C C . LYS A 1 249 ? 13.782 4.141 2.202 1.00 90.50 249 LYS A C 1
ATOM 1958 O O . LYS A 1 249 ? 14.121 3.793 1.072 1.00 90.50 249 LYS A O 1
ATOM 1963 N N . ASP A 1 250 ? 13.232 5.324 2.453 1.00 90.31 250 ASP A N 1
ATOM 1964 C CA . ASP A 1 250 ? 12.857 6.298 1.423 1.00 90.31 250 ASP A CA 1
ATOM 1965 C C . ASP A 1 250 ? 14.061 6.700 0.566 1.00 90.31 250 ASP A C 1
ATOM 1967 O O . ASP A 1 250 ? 13.960 6.717 -0.659 1.00 90.31 250 ASP A O 1
ATOM 1971 N N . ARG A 1 251 ? 15.241 6.888 1.174 1.00 90.00 251 ARG A N 1
ATOM 1972 C CA . ARG A 1 251 ? 16.495 7.128 0.436 1.00 90.00 251 ARG A CA 1
ATOM 1973 C C . ARG A 1 251 ? 16.832 5.986 -0.528 1.00 90.00 251 ARG A C 1
ATOM 1975 O O . ARG A 1 251 ? 17.317 6.206 -1.634 1.00 90.00 251 ARG A O 1
ATOM 1982 N N . SER A 1 252 ? 16.585 4.748 -0.116 1.00 90.31 252 SER A N 1
ATOM 1983 C CA . SER A 1 252 ? 16.883 3.547 -0.910 1.00 90.31 252 SER A CA 1
ATOM 1984 C C . SER A 1 252 ? 15.936 3.389 -2.097 1.00 90.31 252 SER A C 1
ATOM 1986 O O . SER A 1 252 ? 16.355 3.035 -3.204 1.00 90.31 252 SER A O 1
ATOM 1988 N N . ILE A 1 253 ? 14.661 3.684 -1.858 1.00 92.06 253 ILE A N 1
ATOM 1989 C CA . ILE A 1 253 ? 13.610 3.701 -2.870 1.00 92.06 253 ILE A CA 1
ATOM 1990 C C . ILE A 1 253 ? 13.877 4.831 -3.869 1.00 92.06 253 ILE A C 1
ATOM 1992 O O . ILE A 1 253 ? 13.895 4.583 -5.073 1.00 92.06 253 ILE A O 1
ATOM 1996 N N . ALA A 1 254 ? 14.202 6.033 -3.387 1.00 91.25 254 ALA A N 1
ATOM 1997 C CA . ALA A 1 254 ? 14.522 7.196 -4.211 1.00 91.25 254 ALA A CA 1
ATOM 1998 C C . ALA A 1 254 ? 15.657 6.913 -5.209 1.00 91.25 254 ALA A C 1
ATOM 2000 O O . ALA A 1 254 ? 15.517 7.146 -6.411 1.00 91.25 254 ALA A O 1
ATOM 2001 N N . MET A 1 255 ? 16.755 6.316 -4.735 1.00 90.25 255 MET A N 1
ATOM 2002 C CA . MET A 1 255 ? 17.873 5.910 -5.594 1.00 90.25 255 MET A CA 1
ATOM 2003 C C . MET A 1 255 ? 17.475 4.838 -6.613 1.00 90.25 255 MET A C 1
ATOM 2005 O O . MET A 1 255 ? 17.940 4.843 -7.756 1.00 90.25 255 MET A O 1
ATOM 2009 N N . SER A 1 256 ? 16.599 3.916 -6.216 1.00 90.88 256 SER A N 1
ATOM 2010 C CA . SER A 1 256 ? 16.113 2.854 -7.097 1.00 90.88 256 SER A CA 1
ATOM 2011 C C . SER A 1 256 ? 15.235 3.391 -8.218 1.00 90.88 256 SER A C 1
ATOM 2013 O O . SER A 1 256 ? 15.400 2.962 -9.361 1.00 90.88 256 SER A O 1
ATOM 2015 N N . ILE A 1 257 ? 14.356 4.341 -7.906 1.00 92.50 257 ILE A N 1
ATOM 2016 C CA . ILE A 1 257 ? 13.536 5.053 -8.884 1.00 92.50 257 ILE A CA 1
ATOM 2017 C C . ILE A 1 257 ? 14.445 5.789 -9.863 1.00 92.50 257 ILE A C 1
ATOM 2019 O O . ILE A 1 257 ? 14.349 5.556 -11.065 1.00 92.50 257 ILE A O 1
ATOM 2023 N N . LEU A 1 258 ? 15.375 6.610 -9.358 1.00 90.94 258 LEU A N 1
ATOM 2024 C CA . LEU A 1 258 ? 16.259 7.424 -10.193 1.00 90.94 258 LEU A CA 1
ATOM 2025 C C . LEU A 1 258 ? 17.077 6.575 -11.177 1.00 90.94 258 LEU A C 1
ATOM 2027 O O . LEU A 1 258 ? 17.206 6.937 -12.340 1.00 90.94 258 LEU A O 1
ATOM 2031 N N . LYS A 1 259 ? 17.578 5.409 -10.749 1.00 90.88 259 LYS A N 1
ATOM 2032 C CA . LYS A 1 259 ? 18.320 4.478 -11.620 1.00 90.88 259 LYS A CA 1
ATOM 2033 C C . LYS A 1 259 ? 17.473 3.909 -12.771 1.00 90.88 259 LYS A C 1
ATOM 2035 O O . LYS A 1 259 ? 18.031 3.441 -13.765 1.00 90.88 259 LYS A O 1
ATOM 2040 N N . ARG A 1 260 ? 16.147 3.883 -12.618 1.00 92.00 260 ARG A N 1
ATOM 2041 C CA . ARG A 1 260 ? 15.191 3.247 -13.541 1.00 92.00 260 ARG A CA 1
ATOM 2042 C C . ARG A 1 260 ? 14.405 4.245 -14.384 1.00 92.00 260 ARG A C 1
ATOM 2044 O O . ARG A 1 260 ? 13.607 3.824 -15.222 1.00 92.00 260 ARG A O 1
ATOM 2051 N N . THR A 1 261 ? 14.644 5.540 -14.204 1.00 91.94 261 THR A N 1
ATOM 2052 C CA . THR A 1 261 ? 14.079 6.570 -15.075 1.00 91.94 261 THR A CA 1
ATOM 2053 C C . THR A 1 261 ? 14.590 6.416 -16.505 1.00 91.94 261 THR A C 1
ATOM 2055 O O . THR A 1 261 ? 15.554 5.694 -16.795 1.00 91.94 261 THR A O 1
ATOM 2058 N N . ASN A 1 262 ? 13.898 7.063 -17.436 1.00 90.00 262 ASN A N 1
ATOM 2059 C CA . ASN A 1 262 ? 14.201 6.934 -18.849 1.00 90.00 262 ASN A CA 1
ATOM 2060 C C . ASN A 1 262 ? 15.604 7.496 -19.141 1.00 90.00 262 ASN A C 1
ATOM 2062 O O . ASN A 1 262 ? 15.871 8.665 -18.876 1.00 90.00 262 ASN A O 1
ATOM 2066 N N . LYS A 1 263 ? 16.495 6.674 -19.711 1.00 87.62 263 LYS A N 1
ATOM 2067 C CA . LYS A 1 263 ? 17.890 7.060 -19.986 1.00 87.62 263 LYS A CA 1
ATOM 2068 C C . LYS A 1 263 ? 18.030 8.132 -21.065 1.00 87.62 263 LYS A C 1
ATOM 2070 O O . LYS A 1 263 ? 18.987 8.893 -21.023 1.00 87.62 263 LYS A O 1
ATOM 2075 N N . GLU A 1 264 ? 17.120 8.190 -22.028 1.00 85.62 264 GLU A N 1
ATOM 2076 C CA . GLU A 1 264 ? 17.155 9.203 -23.089 1.00 85.62 264 GLU A CA 1
ATOM 2077 C C . GLU A 1 264 ? 16.753 10.571 -22.546 1.00 85.62 264 GLU A C 1
ATOM 2079 O O . GLU A 1 264 ? 17.314 11.588 -22.943 1.00 85.62 264 GLU A O 1
ATOM 2084 N N . ARG A 1 265 ? 15.800 10.582 -21.606 1.00 85.25 265 ARG A N 1
ATOM 2085 C CA . ARG A 1 265 ? 15.362 11.796 -20.920 1.00 85.25 265 ARG A CA 1
ATOM 2086 C C . ARG A 1 265 ? 16.361 12.191 -19.845 1.00 85.25 265 ARG A C 1
ATOM 2088 O O . ARG A 1 265 ? 16.887 13.277 -19.915 1.00 85.25 265 ARG A O 1
ATOM 2095 N N . PHE A 1 266 ? 16.684 11.324 -18.894 1.00 89.88 266 PHE A N 1
ATOM 2096 C CA . PHE A 1 266 ? 17.419 11.687 -17.674 1.00 89.88 266 PHE A CA 1
ATOM 2097 C C . PHE A 1 266 ? 18.845 11.121 -17.601 1.00 89.88 266 PHE A C 1
ATOM 2099 O O . PHE A 1 266 ? 19.485 11.166 -16.550 1.00 89.88 266 PHE A O 1
ATOM 2106 N N . GLY A 1 267 ? 19.377 10.577 -18.698 1.00 86.56 267 GLY A N 1
ATOM 2107 C CA . GLY A 1 267 ? 20.723 9.998 -18.716 1.00 86.56 267 GLY A CA 1
ATOM 2108 C C . GLY A 1 267 ? 21.817 11.013 -18.395 1.00 86.56 267 GLY A C 1
ATOM 2109 O O . GLY A 1 267 ? 22.753 10.688 -17.666 1.00 86.56 267 GLY A O 1
ATOM 2110 N N . ASP A 1 268 ? 21.686 12.244 -18.889 1.00 87.81 268 ASP A N 1
ATOM 2111 C CA . ASP A 1 268 ? 22.660 13.307 -18.623 1.00 87.81 268 ASP A CA 1
ATOM 2112 C C . ASP A 1 268 ? 22.538 13.861 -17.200 1.00 87.81 268 ASP A C 1
ATOM 2114 O O . ASP A 1 268 ? 23.565 14.048 -16.551 1.00 87.81 268 ASP A O 1
ATOM 2118 N N . LEU A 1 269 ? 21.317 13.974 -16.656 1.00 88.75 269 LEU A N 1
ATOM 2119 C CA . LEU A 1 269 ? 21.098 14.240 -15.227 1.00 88.75 269 LEU A CA 1
ATOM 2120 C C . LEU A 1 269 ? 21.854 13.226 -14.361 1.00 88.75 269 LEU A C 1
ATOM 2122 O O . LEU A 1 269 ? 22.560 13.598 -13.428 1.00 88.75 269 LEU A O 1
ATOM 2126 N N . MET A 1 270 ? 21.735 11.935 -14.679 1.00 88.12 270 MET A N 1
ATOM 2127 C CA . MET A 1 270 ? 22.401 10.890 -13.904 1.00 88.12 270 MET A CA 1
ATOM 2128 C C . MET A 1 270 ? 23.930 11.035 -13.952 1.00 88.12 270 MET A C 1
ATOM 2130 O O . MET A 1 270 ? 24.591 10.878 -12.927 1.00 88.12 270 MET A O 1
ATOM 2134 N N . LYS A 1 271 ? 24.498 11.390 -15.114 1.00 86.88 271 LYS A N 1
ATOM 2135 C CA . LYS A 1 271 ? 25.937 11.675 -15.248 1.00 86.88 271 LYS A CA 1
ATOM 2136 C C . LYS A 1 271 ? 26.346 12.907 -14.442 1.00 86.88 271 LYS A C 1
ATOM 2138 O O . LYS A 1 271 ? 27.378 12.870 -13.779 1.00 86.88 271 LYS A O 1
ATOM 2143 N N . GLU A 1 272 ? 25.560 13.983 -14.478 1.00 85.44 272 GLU A N 1
ATOM 2144 C CA . GLU A 1 272 ? 25.812 15.201 -13.698 1.00 85.44 272 GLU A CA 1
ATOM 2145 C C . GLU A 1 272 ? 25.827 14.899 -12.198 1.00 85.44 272 GLU A C 1
ATOM 2147 O O . GLU A 1 272 ? 26.786 15.259 -11.517 1.00 85.44 272 GLU A O 1
ATOM 2152 N N . LEU A 1 273 ? 24.839 14.155 -11.696 1.00 86.75 273 LEU A N 1
ATOM 2153 C CA . LEU A 1 273 ? 24.776 13.734 -10.294 1.00 86.75 273 LEU A CA 1
ATOM 2154 C C . LEU A 1 273 ? 25.968 12.857 -9.899 1.00 86.75 273 LEU A C 1
ATOM 2156 O O . LEU A 1 273 ? 26.581 13.087 -8.856 1.00 86.75 273 LEU A O 1
ATOM 2160 N N . SER A 1 274 ? 26.346 11.892 -10.742 1.00 84.50 274 SER A N 1
ATOM 2161 C CA . SER A 1 274 ? 27.547 11.079 -10.524 1.00 84.50 274 SER A CA 1
ATOM 2162 C C . SER A 1 274 ? 28.819 11.929 -10.501 1.00 84.50 274 SER A C 1
ATOM 2164 O O . SER A 1 274 ? 29.666 11.744 -9.630 1.00 84.50 274 SER A O 1
ATOM 2166 N N . ASN A 1 275 ? 28.946 12.903 -11.399 1.00 83.75 275 ASN A N 1
ATOM 2167 C CA . ASN A 1 275 ? 30.092 13.806 -11.431 1.00 83.75 275 ASN A CA 1
ATOM 2168 C C . ASN A 1 275 ? 30.134 14.719 -10.198 1.00 83.75 275 ASN A C 1
ATOM 2170 O O . ASN A 1 275 ? 31.205 14.930 -9.635 1.00 83.75 275 ASN A O 1
ATOM 2174 N N . HIS A 1 276 ? 28.988 15.230 -9.743 1.00 80.56 276 HIS A N 1
ATOM 2175 C CA . HIS A 1 276 ? 28.886 16.001 -8.502 1.00 80.56 276 HIS A CA 1
ATOM 2176 C C . HIS A 1 276 ? 29.291 15.174 -7.281 1.00 80.56 276 HIS A C 1
ATOM 2178 O O . HIS A 1 276 ? 30.034 15.664 -6.434 1.00 80.56 276 HIS A O 1
ATOM 2184 N N . TYR A 1 277 ? 28.881 13.905 -7.232 1.00 79.38 277 TYR A N 1
ATOM 2185 C CA . TYR A 1 277 ? 29.271 12.981 -6.170 1.00 79.38 277 TYR A CA 1
ATOM 2186 C C . TYR A 1 277 ? 30.789 12.747 -6.111 1.00 79.38 277 TYR A C 1
ATOM 2188 O O . TYR A 1 277 ? 31.360 12.609 -5.028 1.00 79.38 277 TYR A O 1
ATOM 2196 N N . LEU A 1 278 ? 31.462 12.741 -7.267 1.00 78.56 278 LEU A N 1
ATOM 2197 C CA . LEU A 1 278 ? 32.919 12.602 -7.354 1.00 78.56 278 LEU A CA 1
ATOM 2198 C C . LEU A 1 278 ? 33.669 13.902 -7.016 1.00 78.56 278 LEU A C 1
ATOM 2200 O O . LEU A 1 278 ? 34.754 13.848 -6.444 1.00 78.56 278 LEU A O 1
ATOM 2204 N N . LYS A 1 279 ? 33.100 15.072 -7.333 1.00 73.81 279 LYS A N 1
ATOM 2205 C CA . LYS A 1 279 ? 33.752 16.394 -7.228 1.00 73.81 279 LYS A CA 1
ATOM 2206 C C . LYS A 1 279 ? 33.805 16.999 -5.815 1.00 73.81 279 LYS A C 1
ATOM 2208 O O . LYS A 1 279 ? 34.044 18.197 -5.713 1.00 73.81 279 LYS A O 1
ATOM 2213 N N . LYS A 1 280 ? 33.588 16.212 -4.752 1.00 64.00 280 LYS A N 1
ATOM 2214 C CA . LYS A 1 280 ? 33.458 16.644 -3.339 1.00 64.00 280 LYS A CA 1
ATOM 2215 C C . LYS A 1 280 ? 34.307 17.885 -2.993 1.00 64.00 280 LYS A C 1
ATOM 2217 O O . LYS A 1 280 ? 35.493 17.738 -2.691 1.00 64.00 280 LYS A O 1
ATOM 2222 N N . PRO A 1 281 ? 33.726 19.098 -2.979 1.00 51.03 281 PRO A N 1
ATOM 2223 C CA . PRO A 1 281 ? 34.441 20.269 -2.516 1.00 51.03 281 PRO A CA 1
ATOM 2224 C C . PRO A 1 281 ? 34.450 20.189 -0.985 1.00 51.03 281 PRO A C 1
ATOM 2226 O O . PRO A 1 281 ? 33.404 20.221 -0.347 1.00 51.03 281 PRO A O 1
ATOM 2229 N N . ASN A 1 282 ? 35.626 20.040 -0.378 1.00 49.44 282 ASN A N 1
ATOM 2230 C CA . ASN A 1 282 ? 35.845 20.201 1.070 1.00 49.44 282 ASN A CA 1
ATOM 2231 C C . ASN A 1 282 ? 35.315 19.091 2.002 1.00 49.44 282 ASN A C 1
ATOM 2233 O O . ASN A 1 282 ? 34.982 19.360 3.155 1.00 49.44 282 ASN A O 1
ATOM 2237 N N . GLY A 1 283 ? 35.255 17.833 1.553 1.00 51.25 283 GLY A N 1
ATOM 2238 C CA . GLY A 1 283 ? 35.051 16.683 2.454 1.00 51.25 283 GLY A CA 1
ATOM 2239 C C . GLY A 1 283 ? 33.671 16.584 3.125 1.00 51.25 283 GLY A C 1
ATOM 2240 O O . GLY A 1 283 ? 33.446 15.671 3.916 1.00 51.25 283 GLY A O 1
ATOM 2241 N N . THR A 1 284 ? 32.726 17.464 2.787 1.00 49.91 284 THR A N 1
ATOM 2242 C CA . THR A 1 284 ? 31.320 17.359 3.193 1.00 49.91 284 THR A CA 1
ATOM 2243 C C . THR A 1 284 ? 30.512 16.656 2.092 1.00 49.91 284 THR A C 1
ATOM 2245 O O . THR A 1 284 ? 30.667 16.980 0.913 1.00 49.91 284 THR A O 1
ATOM 2248 N N . PRO A 1 285 ? 29.674 15.656 2.429 1.00 49.34 285 PRO A N 1
ATOM 2249 C CA . PRO A 1 285 ? 28.898 14.905 1.449 1.00 49.34 285 PRO A CA 1
ATOM 2250 C C . PRO A 1 285 ? 27.732 15.760 0.949 1.00 49.34 285 PRO A C 1
ATOM 2252 O O . PRO A 1 285 ? 26.618 15.698 1.470 1.00 49.34 285 PRO A O 1
ATOM 2255 N N . GLN A 1 286 ? 27.982 16.586 -0.063 1.00 53.69 286 GLN A N 1
ATOM 2256 C CA . GLN A 1 286 ? 26.913 17.201 -0.840 1.00 53.69 286 GLN A CA 1
ATOM 2257 C C . GLN A 1 286 ? 26.497 16.217 -1.936 1.00 53.69 286 GLN A C 1
ATOM 2259 O O . GLN A 1 286 ? 26.761 16.394 -3.123 1.00 53.69 286 GLN A O 1
ATOM 2264 N N . ASP A 1 287 ? 25.882 15.120 -1.497 1.00 64.25 287 ASP A N 1
ATOM 2265 C CA . ASP A 1 287 ? 25.286 14.139 -2.389 1.00 64.25 287 ASP A CA 1
ATOM 2266 C C . ASP A 1 287 ? 24.077 14.819 -3.036 1.00 64.25 287 ASP A C 1
ATOM 2268 O O . ASP A 1 287 ? 23.023 14.943 -2.418 1.00 64.25 287 ASP A O 1
ATOM 2272 N N . GLY A 1 288 ? 24.229 15.296 -4.276 1.00 70.19 288 GLY A N 1
ATOM 2273 C CA . GLY A 1 288 ? 23.130 15.863 -5.074 1.00 70.19 288 GLY A CA 1
ATOM 2274 C C . GLY A 1 288 ? 22.006 14.858 -5.367 1.00 70.19 288 GLY A C 1
ATOM 2275 O O . GLY A 1 288 ? 21.002 15.202 -5.984 1.00 70.19 288 GLY A O 1
ATOM 2276 N N . PHE A 1 289 ? 22.177 13.610 -4.927 1.00 84.56 289 PHE A N 1
ATOM 2277 C CA . PHE A 1 289 ? 21.177 12.567 -4.999 1.00 84.56 289 PHE A CA 1
ATOM 2278 C C . PHE A 1 289 ? 19.986 12.847 -4.067 1.00 84.56 289 PHE A C 1
ATOM 2280 O O . PHE A 1 289 ? 20.162 13.304 -2.933 1.00 84.56 289 PHE A O 1
ATOM 2287 N N . PRO A 1 290 ? 18.762 12.532 -4.518 1.00 86.81 290 PRO A N 1
ATOM 2288 C CA . PRO A 1 290 ? 17.560 12.703 -3.716 1.00 86.81 290 PRO A CA 1
ATOM 2289 C C . PRO A 1 290 ? 17.572 11.769 -2.497 1.00 86.81 290 PRO A C 1
ATOM 2291 O O . PRO A 1 290 ? 18.048 10.634 -2.561 1.00 86.81 290 PRO A O 1
ATOM 2294 N N . LYS A 1 291 ? 17.032 12.255 -1.374 1.00 86.94 291 LYS A N 1
ATOM 2295 C CA . LYS A 1 291 ? 16.971 11.515 -0.099 1.00 86.94 291 LYS A CA 1
ATOM 2296 C C . LYS A 1 291 ? 15.603 10.885 0.159 1.00 86.94 291 LYS A C 1
ATOM 2298 O O . LYS A 1 291 ? 15.466 10.088 1.080 1.00 86.94 291 LYS A O 1
ATOM 2303 N N . ASP A 1 292 ? 14.620 11.250 -0.646 1.00 89.62 292 ASP A N 1
ATOM 2304 C CA . ASP A 1 292 ? 13.212 10.945 -0.481 1.00 89.62 292 ASP A CA 1
ATOM 2305 C C . ASP A 1 292 ? 12.513 10.889 -1.847 1.00 89.62 292 ASP A C 1
ATOM 2307 O O . ASP A 1 292 ? 12.997 11.421 -2.850 1.00 89.62 292 ASP A O 1
ATOM 2311 N N . VAL A 1 293 ? 11.362 10.220 -1.895 1.00 88.62 293 VAL A N 1
ATOM 2312 C CA . VAL A 1 293 ? 10.573 10.072 -3.128 1.00 88.62 293 VAL A CA 1
ATOM 2313 C C . VAL A 1 293 ? 10.090 11.425 -3.684 1.00 88.62 293 VAL A C 1
ATOM 2315 O O . VAL A 1 293 ? 10.237 11.641 -4.890 1.00 88.62 293 VAL A O 1
ATOM 2318 N N . PRO A 1 294 ? 9.591 12.376 -2.864 1.00 89.50 294 PRO A N 1
ATOM 2319 C CA . PRO A 1 294 ? 9.251 13.718 -3.343 1.00 89.50 294 PRO A CA 1
ATOM 2320 C C . PRO A 1 294 ? 10.453 14.463 -3.934 1.00 89.50 294 PRO A C 1
ATOM 2322 O O . PRO A 1 294 ? 10.322 15.129 -4.962 1.00 89.50 294 PRO A O 1
ATOM 2325 N N . GLY A 1 295 ? 11.639 14.311 -3.336 1.00 86.94 295 GLY A N 1
ATOM 2326 C CA . GLY A 1 295 ? 12.880 14.865 -3.868 1.00 86.94 295 GLY A CA 1
ATOM 2327 C C . GLY A 1 295 ? 13.218 14.343 -5.263 1.00 86.94 295 GLY A C 1
ATOM 2328 O O . GLY A 1 295 ? 13.677 15.120 -6.098 1.00 86.94 295 GLY A O 1
ATOM 2329 N N . VAL A 1 296 ? 12.940 13.065 -5.555 1.00 89.62 296 VAL A N 1
ATOM 2330 C CA . VAL A 1 296 ? 13.095 12.509 -6.912 1.00 89.62 296 VAL A CA 1
ATOM 2331 C C . VAL A 1 296 ? 12.149 13.197 -7.889 1.00 89.62 296 VAL A C 1
ATOM 2333 O O . VAL A 1 296 ? 12.601 13.651 -8.934 1.00 89.62 296 VAL A O 1
ATOM 2336 N N . LEU A 1 297 ? 10.859 13.301 -7.564 1.00 89.94 297 LEU A N 1
ATOM 2337 C CA . LEU A 1 297 ? 9.878 13.935 -8.453 1.00 89.94 297 LEU A CA 1
ATOM 2338 C C . LEU A 1 297 ? 10.259 15.380 -8.760 1.00 89.94 297 LEU A C 1
ATOM 2340 O O . LEU A 1 297 ? 10.387 15.748 -9.926 1.00 89.94 297 LEU A O 1
ATOM 2344 N N . LYS A 1 298 ? 10.581 16.150 -7.717 1.00 90.62 298 LYS A N 1
ATOM 2345 C CA . LYS A 1 298 ? 11.052 17.528 -7.858 1.00 90.62 298 LYS A CA 1
ATOM 2346 C C . LYS A 1 298 ? 12.299 17.614 -8.740 1.00 90.62 298 LYS A C 1
ATOM 2348 O O . LYS A 1 298 ? 12.419 18.536 -9.542 1.00 90.62 298 LYS A O 1
ATOM 2353 N N . LEU A 1 299 ? 13.238 16.683 -8.597 1.00 89.69 299 LEU A N 1
ATOM 2354 C CA . LEU A 1 299 ? 14.451 16.648 -9.411 1.00 89.69 299 LEU A CA 1
ATOM 2355 C C . LEU A 1 299 ? 14.138 16.353 -10.886 1.00 89.69 299 LEU A C 1
ATOM 2357 O O . LEU A 1 299 ? 14.672 17.024 -11.765 1.00 89.69 299 LEU A O 1
ATOM 2361 N N . LEU A 1 300 ? 13.258 15.388 -11.158 1.00 89.50 300 LEU A N 1
ATOM 2362 C CA . LEU A 1 300 ? 12.877 14.993 -12.517 1.00 89.50 300 LEU A CA 1
ATOM 2363 C C . LEU A 1 300 ? 12.008 16.040 -13.225 1.00 89.50 300 LEU A C 1
ATOM 2365 O O . LEU A 1 300 ? 12.085 16.168 -14.444 1.00 89.50 300 LEU A O 1
ATOM 2369 N N . GLU A 1 301 ? 11.172 16.773 -12.493 1.00 89.38 301 GLU A N 1
ATOM 2370 C CA . GLU A 1 301 ? 10.320 17.839 -13.038 1.00 89.38 301 GLU A CA 1
ATOM 2371 C C . GLU A 1 301 ? 11.102 19.114 -13.352 1.00 89.38 301 GLU A C 1
ATOM 2373 O O . GLU A 1 301 ? 10.839 19.772 -14.356 1.00 89.38 301 GLU A O 1
ATOM 2378 N N . ASN A 1 302 ? 12.084 19.458 -12.515 1.00 89.00 302 ASN A N 1
ATOM 2379 C CA . ASN A 1 302 ? 12.882 20.672 -12.696 1.00 89.00 302 ASN A CA 1
ATOM 2380 C C . ASN A 1 302 ? 14.052 20.495 -13.670 1.00 89.00 302 ASN A C 1
ATOM 2382 O O . ASN A 1 302 ? 14.675 21.484 -14.063 1.00 89.00 302 ASN A O 1
ATOM 2386 N N . TRP A 1 303 ? 14.382 19.260 -14.050 1.00 86.88 303 TRP A N 1
ATOM 2387 C CA . TRP A 1 303 ? 15.503 19.000 -14.940 1.00 86.88 303 TRP A CA 1
ATOM 2388 C C . TRP A 1 303 ? 15.196 19.417 -16.384 1.00 86.88 303 TRP A C 1
ATOM 2390 O O . TRP A 1 303 ? 14.161 19.066 -16.952 1.00 86.88 303 TRP A O 1
ATOM 2400 N N . LYS A 1 304 ? 16.142 20.138 -16.994 1.00 80.38 304 LYS A N 1
ATOM 2401 C CA . LYS A 1 304 ? 16.115 20.520 -18.406 1.00 80.38 304 LYS A CA 1
ATOM 2402 C C . LYS A 1 304 ? 17.373 19.985 -19.092 1.00 80.38 304 LYS A C 1
ATOM 2404 O O . LYS A 1 304 ? 18.459 20.156 -18.536 1.00 80.38 304 LYS A O 1
ATOM 2409 N N . PRO A 1 305 ? 17.259 19.375 -20.283 1.00 75.75 305 PRO A N 1
ATOM 2410 C CA . PRO A 1 305 ? 18.429 18.976 -21.047 1.00 75.75 305 PRO A CA 1
ATOM 2411 C C . PRO A 1 305 ? 19.291 20.197 -21.362 1.00 75.75 305 PRO A C 1
ATOM 2413 O O . PRO A 1 305 ? 18.778 21.240 -21.766 1.00 75.75 305 PRO A O 1
ATOM 2416 N N . ASN A 1 306 ? 20.607 20.064 -21.225 1.00 64.88 306 ASN A N 1
ATOM 2417 C CA . ASN A 1 306 ? 21.530 21.082 -21.708 1.00 64.88 306 ASN A CA 1
ATOM 2418 C C . ASN A 1 306 ? 21.526 21.073 -23.251 1.00 64.88 306 ASN A C 1
ATOM 2420 O O . ASN A 1 306 ? 22.121 20.199 -23.882 1.00 64.88 306 ASN A O 1
ATOM 2424 N N . ASP A 1 307 ? 20.890 22.077 -23.869 1.00 54.56 307 ASP A N 1
ATOM 2425 C CA . ASP A 1 307 ? 20.767 22.255 -25.333 1.00 54.56 307 ASP A CA 1
ATOM 2426 C C . ASP A 1 307 ? 22.110 22.387 -26.082 1.00 54.56 307 ASP A C 1
ATOM 2428 O O . ASP A 1 307 ? 22.160 22.410 -27.316 1.00 54.56 307 ASP A O 1
ATOM 2432 N N . VAL A 1 308 ? 23.222 22.474 -25.354 1.00 51.84 308 VAL A N 1
ATOM 2433 C CA . VAL A 1 308 ? 24.563 22.677 -25.913 1.00 51.84 308 VAL A CA 1
ATOM 2434 C C . VAL A 1 308 ? 25.082 21.417 -26.624 1.00 51.84 308 VAL A C 1
ATOM 2436 O O . VAL A 1 308 ? 25.841 21.530 -27.582 1.00 51.84 308 VAL A O 1
ATOM 2439 N N . ALA A 1 309 ? 24.624 20.217 -26.246 1.00 47.75 309 ALA A N 1
ATOM 2440 C CA . ALA A 1 309 ? 25.120 18.962 -26.824 1.00 47.75 309 ALA A CA 1
ATOM 2441 C C . ALA A 1 309 ? 24.400 18.516 -28.115 1.00 47.75 309 ALA A C 1
ATOM 2443 O O . ALA A 1 309 ? 24.947 17.721 -28.877 1.00 47.75 309 ALA A O 1
ATOM 2444 N N . ARG A 1 310 ? 23.199 19.036 -28.418 1.00 45.88 310 ARG A N 1
ATOM 2445 C CA . ARG A 1 310 ? 22.438 18.632 -29.622 1.00 45.88 310 ARG A CA 1
ATOM 2446 C C . ARG A 1 310 ? 22.827 19.368 -30.909 1.00 45.88 310 ARG A C 1
ATOM 2448 O O . ARG A 1 310 ? 22.391 18.963 -31.980 1.00 45.88 310 ARG A O 1
ATOM 2455 N N . ARG A 1 311 ? 23.676 20.401 -30.842 1.00 43.00 311 ARG A N 1
ATOM 2456 C CA . ARG A 1 311 ? 24.166 21.142 -32.027 1.00 43.00 311 ARG A CA 1
ATOM 2457 C C . ARG A 1 311 ? 25.474 20.604 -32.632 1.00 43.00 311 ARG A C 1
ATOM 2459 O O . ARG A 1 311 ? 25.954 21.167 -33.608 1.00 43.00 311 ARG A O 1
ATOM 2466 N N . GLY A 1 312 ? 26.047 19.528 -32.087 1.00 40.47 312 GLY A N 1
ATOM 2467 C CA . GLY A 1 312 ? 27.394 19.059 -32.450 1.00 40.47 312 GLY A CA 1
ATOM 2468 C C . GLY A 1 312 ? 27.504 18.006 -33.559 1.00 40.47 312 GLY A C 1
ATOM 2469 O O . GLY A 1 312 ? 28.619 17.695 -33.962 1.00 40.47 312 GLY A O 1
ATOM 2470 N N . CYS A 1 313 ? 26.399 17.459 -34.073 1.00 35.69 313 CYS A N 1
ATOM 2471 C CA . CYS A 1 313 ? 26.439 16.378 -35.067 1.00 35.69 313 CYS A CA 1
ATOM 2472 C C . CYS A 1 313 ? 25.495 16.679 -36.234 1.00 35.69 313 CYS A C 1
ATOM 2474 O O . CYS A 1 313 ? 24.429 16.083 -36.349 1.00 35.69 313 CYS A O 1
ATOM 2476 N N . GLY A 1 314 ? 25.862 17.635 -37.085 1.00 38.84 314 GLY A N 1
ATOM 2477 C CA . GLY A 1 314 ? 25.089 17.920 -38.290 1.00 38.84 314 GLY A CA 1
ATOM 2478 C C . GLY A 1 314 ? 25.416 19.268 -38.903 1.00 38.84 314 GLY A C 1
ATOM 2479 O O . GLY A 1 314 ? 24.572 20.151 -38.894 1.00 38.84 314 GLY A O 1
ATOM 2480 N N . ASN A 1 315 ? 26.639 19.443 -39.402 1.00 36.62 315 ASN A N 1
ATOM 2481 C CA . ASN A 1 315 ? 26.896 20.417 -40.462 1.00 36.62 315 ASN A CA 1
ATOM 2482 C C . ASN A 1 315 ? 28.248 20.143 -41.121 1.00 36.62 315 ASN A C 1
ATOM 2484 O O . ASN A 1 315 ? 29.270 20.702 -40.745 1.00 36.62 315 ASN A O 1
ATOM 2488 N N . ASN A 1 316 ? 28.227 19.270 -42.122 1.00 35.62 316 ASN A N 1
ATOM 2489 C CA . ASN A 1 316 ? 29.163 19.319 -43.235 1.00 35.62 316 ASN A CA 1
ATOM 2490 C C . ASN A 1 316 ? 28.392 18.895 -44.481 1.00 35.62 316 ASN A C 1
ATOM 2492 O O . ASN A 1 316 ? 28.186 17.707 -44.709 1.00 35.62 316 ASN A O 1
ATOM 2496 N N . ASN A 1 317 ? 27.878 19.887 -45.207 1.00 33.53 317 ASN A N 1
ATOM 2497 C CA . ASN A 1 317 ? 27.999 20.000 -46.661 1.00 33.53 317 ASN A CA 1
ATOM 2498 C C . ASN A 1 317 ? 27.192 21.209 -47.138 1.00 33.53 317 ASN A C 1
ATOM 2500 O O . ASN A 1 317 ? 26.000 21.120 -47.410 1.00 33.53 317 ASN A O 1
ATOM 2504 N N . ASN A 1 318 ? 27.883 22.341 -47.263 1.00 32.66 318 ASN A N 1
ATOM 2505 C CA . ASN A 1 318 ? 27.476 23.416 -48.154 1.00 32.66 318 ASN A CA 1
ATOM 2506 C C . ASN A 1 318 ? 28.586 23.575 -49.198 1.00 32.66 318 ASN A C 1
ATOM 2508 O O . ASN A 1 318 ? 29.594 24.236 -48.960 1.00 32.66 318 ASN A O 1
ATOM 2512 N N . SER A 1 319 ? 28.397 22.953 -50.356 1.00 34.53 319 SER A N 1
ATOM 2513 C CA . SER A 1 319 ? 29.027 23.376 -51.602 1.00 34.53 319 SER A CA 1
ATOM 2514 C C . SER A 1 319 ? 27.919 23.590 -52.625 1.00 34.53 319 SER A C 1
ATOM 2516 O O . SER A 1 319 ? 27.150 22.700 -52.980 1.00 34.53 319 SER A O 1
ATOM 2518 N N . ALA A 1 320 ? 27.797 24.854 -53.011 1.00 33.94 320 ALA A N 1
ATOM 2519 C CA . ALA A 1 320 ? 26.771 25.391 -53.874 1.00 33.94 320 ALA A CA 1
ATOM 2520 C C . ALA A 1 320 ? 26.866 24.841 -55.305 1.00 33.94 320 ALA A C 1
ATOM 2522 O O . ALA A 1 320 ? 27.941 24.832 -55.907 1.00 33.94 320 ALA A O 1
ATOM 2523 N N . ARG A 1 321 ? 25.712 24.526 -55.901 1.00 31.48 321 ARG A N 1
ATOM 2524 C CA . ARG A 1 321 ? 25.471 24.731 -57.333 1.00 31.48 321 ARG A CA 1
ATOM 2525 C C . ARG A 1 321 ? 24.007 25.112 -57.568 1.00 31.48 321 ARG A C 1
ATOM 2527 O O . ARG A 1 321 ? 23.099 24.587 -56.939 1.00 31.48 321 ARG A O 1
ATOM 2534 N N . GLN A 1 322 ? 23.861 26.116 -58.422 1.00 32.41 322 GLN A N 1
ATOM 2535 C CA . GLN A 1 322 ? 22.700 26.956 -58.717 1.00 32.41 322 GLN A CA 1
ATOM 2536 C C . GLN A 1 322 ? 21.515 26.246 -59.419 1.00 32.41 322 GLN A C 1
ATOM 2538 O O . GLN A 1 322 ? 21.645 25.087 -59.812 1.00 32.41 322 GLN A O 1
ATOM 2543 N N . PRO A 1 323 ? 20.355 26.931 -59.559 1.00 36.84 323 PRO A N 1
ATOM 2544 C CA . PRO A 1 323 ? 19.051 26.322 -59.797 1.00 36.84 323 PRO A CA 1
ATOM 2545 C C . PRO A 1 323 ? 18.748 26.125 -61.286 1.00 36.84 323 PRO A C 1
ATOM 2547 O O . PRO A 1 323 ? 19.174 26.908 -62.131 1.00 36.84 323 PRO A O 1
ATOM 2550 N N . SER A 1 324 ? 17.915 25.131 -61.600 1.00 28.67 324 SER A N 1
ATOM 2551 C CA . SER A 1 324 ? 17.178 25.104 -62.865 1.00 28.67 324 SER A CA 1
ATOM 2552 C C . SER A 1 324 ? 15.696 24.888 -62.585 1.00 28.67 324 SER A C 1
ATOM 2554 O O . SER A 1 324 ? 15.300 23.999 -61.833 1.00 28.67 324 SER A O 1
ATOM 2556 N N . ALA A 1 325 ? 14.899 25.791 -63.144 1.00 31.14 325 ALA A N 1
ATOM 2557 C CA . ALA A 1 325 ? 13.455 25.805 -63.071 1.00 31.14 325 ALA A CA 1
ATOM 2558 C C . ALA A 1 325 ? 12.852 24.694 -63.941 1.00 31.14 325 ALA A C 1
ATOM 2560 O O . ALA A 1 325 ? 13.238 24.527 -65.098 1.00 31.14 325 ALA A O 1
ATOM 2561 N N . ARG A 1 326 ? 11.840 24.006 -63.407 1.00 29.05 326 ARG A N 1
ATOM 2562 C CA . ARG A 1 326 ? 10.763 23.395 -64.194 1.00 29.05 326 ARG A CA 1
ATOM 2563 C C . ARG A 1 326 ? 9.501 23.271 -63.335 1.00 29.05 326 ARG A C 1
ATOM 2565 O O . ARG A 1 326 ? 9.362 22.377 -62.516 1.00 29.05 326 ARG A O 1
ATOM 2572 N N . THR A 1 327 ? 8.694 24.318 -63.443 1.00 29.08 327 THR A N 1
ATOM 2573 C CA . THR A 1 327 ? 7.267 24.334 -63.791 1.00 29.08 327 THR A CA 1
ATOM 2574 C C . THR A 1 327 ? 6.391 23.114 -63.452 1.00 29.08 327 THR A C 1
ATOM 2576 O O . THR A 1 327 ? 6.648 22.008 -63.910 1.00 29.08 327 THR A O 1
ATOM 2579 N N . GLU A 1 328 ? 5.271 23.448 -62.790 1.00 27.42 328 GLU A N 1
ATOM 2580 C CA . GLU A 1 328 ? 3.931 22.825 -62.828 1.00 27.42 328 GLU A CA 1
ATOM 2581 C C . GLU A 1 328 ? 3.625 21.567 -61.997 1.00 27.42 328 GLU A C 1
ATOM 2583 O O . GLU A 1 328 ? 3.934 20.444 -62.371 1.00 27.42 328 GLU A O 1
ATOM 2588 N N . ALA A 1 329 ? 2.879 21.774 -60.900 1.00 28.91 329 ALA A N 1
ATOM 2589 C CA . ALA A 1 329 ? 1.452 21.413 -60.755 1.00 28.91 329 ALA A CA 1
ATOM 2590 C C . ALA A 1 329 ? 1.113 21.312 -59.247 1.00 28.91 329 ALA A C 1
ATOM 2592 O O . ALA A 1 329 ? 1.491 20.373 -58.564 1.00 28.91 329 ALA A O 1
ATOM 2593 N N . ASN A 1 330 ? 0.612 22.383 -58.631 1.00 28.61 330 ASN A N 1
ATOM 2594 C CA . ASN A 1 330 ? -0.819 22.634 -58.412 1.00 28.61 330 ASN A CA 1
ATOM 2595 C C . ASN A 1 330 ? -1.452 21.766 -57.297 1.00 28.61 330 ASN A C 1
ATOM 2597 O O . ASN A 1 330 ? -1.871 20.641 -57.548 1.00 28.61 330 ASN A O 1
ATOM 2601 N N . ARG A 1 331 ? -1.588 22.365 -56.100 1.00 29.98 331 ARG A N 1
ATOM 2602 C CA . ARG A 1 331 ? -2.827 22.540 -55.296 1.00 29.98 331 ARG A CA 1
ATOM 2603 C C . ARG A 1 331 ? -2.586 22.397 -53.787 1.00 29.98 331 ARG A C 1
ATOM 2605 O O . ARG A 1 331 ? -2.627 21.304 -53.242 1.00 29.98 331 ARG A O 1
ATOM 2612 N N . ASN A 1 332 ? -2.482 23.541 -53.113 1.00 33.22 332 ASN A N 1
ATOM 2613 C CA . ASN A 1 332 ? -3.220 23.753 -51.863 1.00 33.22 332 ASN A CA 1
ATOM 2614 C C . ASN A 1 332 ? -4.574 24.390 -52.228 1.00 33.22 332 ASN A C 1
ATOM 2616 O O . ASN A 1 332 ? -4.668 25.057 -53.263 1.00 33.22 332 ASN A O 1
ATOM 2620 N N . PRO A 1 333 ? -5.598 24.251 -51.373 1.00 37.78 333 PRO A N 1
ATOM 2621 C CA . PRO A 1 333 ? -5.978 25.461 -50.652 1.00 37.78 333 PRO A CA 1
ATOM 2622 C C . PRO A 1 333 ? -6.310 25.246 -49.170 1.00 37.78 333 PRO A C 1
ATOM 2624 O O . PRO A 1 333 ? -6.680 24.172 -48.706 1.00 37.78 333 PRO A O 1
ATOM 2627 N N . LEU A 1 334 ? -6.165 26.359 -48.460 1.00 28.77 334 LEU A N 1
ATOM 2628 C CA . LEU A 1 334 ? -6.534 26.641 -47.081 1.00 28.77 334 LEU A CA 1
ATOM 2629 C C . LEU A 1 334 ? -7.999 27.149 -47.015 1.00 28.77 334 LEU A C 1
ATOM 2631 O O . LEU A 1 334 ? -8.393 27.943 -47.861 1.00 28.77 334 LEU A O 1
ATOM 2635 N N . VAL A 1 335 ? -8.717 26.730 -45.958 1.00 31.39 335 VAL A N 1
ATOM 2636 C CA . VAL A 1 335 ? -9.889 27.323 -45.239 1.00 31.39 335 VAL A CA 1
ATOM 2637 C C . VAL A 1 335 ? -11.197 27.691 -45.980 1.00 31.39 335 VAL A C 1
ATOM 2639 O O . VAL A 1 335 ? -11.199 28.557 -46.844 1.00 31.39 335 VAL A O 1
ATOM 2642 N N . SER A 1 336 ? -12.350 27.160 -45.520 1.00 27.03 336 SER A N 1
ATOM 2643 C CA . SER A 1 336 ? -13.344 27.868 -44.659 1.00 27.03 336 SER A CA 1
ATOM 2644 C C . SER A 1 336 ? -14.758 27.243 -44.623 1.00 27.03 336 SER A C 1
ATOM 2646 O O . SER A 1 336 ? -15.311 26.858 -45.642 1.00 27.03 336 SER A O 1
ATOM 2648 N N . PHE A 1 337 ? -15.316 27.210 -43.403 1.00 25.42 337 PHE A N 1
ATOM 2649 C CA . PHE A 1 337 ? -16.695 27.511 -42.961 1.00 25.42 337 PHE A CA 1
ATOM 2650 C C . PHE A 1 337 ? -17.950 27.142 -43.808 1.00 25.42 337 PHE A C 1
ATOM 2652 O O . PHE A 1 337 ? -18.222 27.745 -44.836 1.00 25.42 337 PHE A O 1
ATOM 2659 N N . ALA A 1 338 ? -18.783 26.274 -43.202 1.00 28.77 338 ALA A N 1
ATOM 2660 C CA . ALA A 1 338 ? -20.262 26.199 -43.176 1.00 28.77 338 ALA A CA 1
ATOM 2661 C C . ALA A 1 338 ? -21.099 26.099 -44.479 1.00 28.77 338 ALA A C 1
ATOM 2663 O O . ALA A 1 338 ? -21.273 27.088 -45.176 1.00 28.77 338 ALA A O 1
ATOM 2664 N N . GLN A 1 339 ? -21.797 24.963 -44.676 1.00 30.47 339 GLN A N 1
ATOM 2665 C CA . GLN A 1 339 ? -23.273 24.827 -44.575 1.00 30.47 339 GLN A CA 1
ATOM 2666 C C . GLN A 1 339 ? -23.772 23.412 -44.975 1.00 30.47 339 GLN A C 1
ATOM 2668 O O . GLN A 1 339 ? -23.509 22.917 -46.062 1.00 30.47 339 GLN A O 1
ATOM 2673 N N . THR A 1 340 ? -24.471 22.785 -44.023 1.00 31.92 340 THR A N 1
ATOM 2674 C CA . THR A 1 340 ? -25.723 21.997 -44.098 1.00 31.92 340 THR A CA 1
ATOM 2675 C C . THR A 1 340 ? -26.107 21.200 -45.363 1.00 31.92 340 THR A C 1
ATOM 2677 O O . THR A 1 340 ? -26.439 21.792 -46.381 1.00 31.92 340 THR A O 1
ATOM 2680 N N . ALA A 1 341 ? -26.264 19.871 -45.222 1.00 28.83 341 ALA A N 1
ATOM 2681 C CA . ALA A 1 341 ? -27.538 19.120 -45.341 1.00 28.83 341 ALA A CA 1
ATOM 2682 C C . ALA A 1 341 ? -27.298 17.605 -45.550 1.00 28.83 341 ALA A C 1
ATOM 2684 O O . ALA A 1 341 ? -26.568 17.220 -46.457 1.00 28.83 341 ALA A O 1
ATOM 2685 N N . GLY A 1 342 ? -27.978 16.764 -44.755 1.00 28.33 342 GLY A N 1
ATOM 2686 C CA . GLY A 1 342 ? -28.227 15.348 -45.077 1.00 28.33 342 GLY A CA 1
ATOM 2687 C C . GLY A 1 342 ? -27.854 14.328 -43.994 1.00 28.33 342 GLY A C 1
ATOM 2688 O O . GLY A 1 342 ? -26.758 13.796 -44.040 1.00 28.33 342 GLY A O 1
ATOM 2689 N N . GLU A 1 343 ? -28.807 14.061 -43.083 1.00 32.31 343 GLU A N 1
ATOM 2690 C CA . GLU A 1 343 ? -29.102 12.762 -42.422 1.00 32.31 343 GLU A CA 1
ATOM 2691 C C . GLU A 1 343 ? -27.987 12.045 -41.620 1.00 32.31 343 GLU A C 1
ATOM 2693 O O . GLU A 1 343 ? -26.934 11.721 -42.134 1.00 32.31 343 GLU A O 1
ATOM 2698 N N . THR A 1 344 ? -28.104 11.607 -40.364 1.00 37.34 344 THR A N 1
ATOM 2699 C CA . THR A 1 344 ? -29.135 11.529 -39.319 1.00 37.34 344 THR A CA 1
ATOM 2700 C C . THR A 1 344 ? -28.369 11.211 -38.022 1.00 37.34 344 THR A C 1
ATOM 2702 O O . THR A 1 344 ? -27.526 10.321 -37.997 1.00 37.34 344 THR A O 1
ATOM 2705 N N . GLY A 1 345 ? -28.637 11.924 -36.931 1.00 36.03 345 GLY A N 1
ATOM 2706 C CA . GLY A 1 345 ? -27.973 11.685 -35.644 1.00 36.03 345 GLY A CA 1
ATOM 2707 C C . GLY A 1 345 ? -28.569 12.566 -34.558 1.00 36.03 345 GLY A C 1
ATOM 2708 O O . GLY A 1 345 ? -27.890 13.422 -34.001 1.00 36.03 345 GLY A O 1
ATOM 2709 N N . GLN A 1 346 ? -29.881 12.437 -34.354 1.00 38.94 346 GLN A N 1
ATOM 2710 C CA . GLN A 1 346 ? -30.645 13.251 -33.410 1.00 38.94 346 GLN A CA 1
ATOM 2711 C C . GLN A 1 346 ? -30.133 13.063 -31.975 1.00 38.94 346 GLN A C 1
ATOM 2713 O O . GLN A 1 346 ? -30.055 11.948 -31.461 1.00 38.94 346 GLN A O 1
ATOM 2718 N N . VAL A 1 347 ? -29.806 14.186 -31.335 1.00 36.62 347 VAL A N 1
ATOM 2719 C CA . VAL A 1 347 ? -29.456 14.287 -29.917 1.00 36.62 347 VAL A CA 1
ATOM 2720 C C . VAL A 1 347 ? -30.752 14.258 -29.107 1.00 36.62 347 VAL A C 1
ATOM 2722 O O . VAL A 1 347 ? -31.586 15.152 -29.235 1.00 36.62 347 VAL A O 1
ATOM 2725 N N . TYR A 1 348 ? -30.929 13.230 -28.278 1.00 37.19 348 TYR A N 1
ATOM 2726 C CA . TYR A 1 348 ? -32.073 13.114 -27.375 1.00 37.19 348 TYR A CA 1
ATOM 2727 C C . TYR A 1 348 ? -31.745 13.765 -26.029 1.00 37.19 348 TYR A C 1
ATOM 2729 O O . TYR A 1 348 ? -30.839 13.321 -25.326 1.00 37.19 348 TYR A O 1
ATOM 2737 N N . PHE A 1 349 ? -32.515 14.781 -25.639 1.00 34.19 349 PHE A N 1
ATOM 2738 C CA . PHE A 1 349 ? -32.534 15.273 -24.263 1.00 34.19 349 PHE A CA 1
ATOM 2739 C C . PHE A 1 349 ? -33.725 14.656 -23.532 1.00 34.19 349 PHE A C 1
ATOM 2741 O O . PHE A 1 349 ? -34.875 14.897 -23.894 1.00 34.19 349 PHE A O 1
ATOM 2748 N N . PHE A 1 350 ? -33.456 13.880 -22.482 1.00 32.47 350 PHE A N 1
ATOM 2749 C CA . PHE A 1 350 ? -34.489 13.397 -21.571 1.00 32.47 350 PHE A CA 1
ATOM 2750 C C . PHE A 1 350 ? -34.555 14.307 -20.344 1.00 32.47 350 PHE A C 1
ATOM 2752 O O . PHE A 1 350 ? -33.618 14.378 -19.552 1.00 32.47 350 PHE A O 1
ATOM 2759 N N . ARG A 1 351 ? -35.691 14.985 -20.170 1.00 38.44 351 ARG A N 1
ATOM 2760 C CA . ARG A 1 351 ? -36.113 15.572 -18.894 1.00 38.44 351 ARG A CA 1
ATOM 2761 C C . ARG A 1 351 ? -37.303 14.757 -18.406 1.00 38.44 351 ARG A C 1
ATOM 2763 O O . ARG A 1 351 ? -38.264 14.609 -19.153 1.00 38.44 351 ARG A O 1
ATOM 2770 N N . GLY A 1 352 ? -37.257 14.249 -17.180 1.00 32.72 352 GLY A N 1
ATOM 2771 C CA . GLY A 1 352 ? -38.411 13.577 -16.590 1.00 32.72 352 GLY A CA 1
ATOM 2772 C C . GLY A 1 352 ? -38.461 13.734 -15.084 1.00 32.72 352 GLY A C 1
ATOM 2773 O O . GLY A 1 352 ? -37.573 13.277 -14.371 1.00 32.72 352 GLY A O 1
ATOM 2774 N N . THR A 1 353 ? -39.537 14.357 -14.624 1.00 36.78 353 THR A N 1
ATOM 2775 C CA . THR A 1 353 ? -40.133 14.119 -13.315 1.00 36.78 353 THR A CA 1
ATOM 2776 C C . THR A 1 353 ? -41.232 13.063 -13.478 1.00 36.78 353 THR A C 1
ATOM 2778 O O . THR A 1 353 ? -41.948 13.042 -14.475 1.00 36.78 353 THR A O 1
ATOM 2781 N N . ASN A 1 354 ? -41.350 12.184 -12.482 1.00 38.78 354 ASN A N 1
ATOM 2782 C CA . ASN A 1 354 ? -42.486 11.288 -12.229 1.00 38.78 354 ASN A CA 1
ATOM 2783 C C . ASN A 1 354 ? -42.833 10.243 -13.308 1.00 38.78 354 ASN A C 1
ATOM 2785 O O . ASN A 1 354 ? -43.972 10.119 -13.748 1.00 38.78 354 ASN A O 1
ATOM 2789 N N . GLY A 1 355 ? -41.863 9.377 -13.605 1.00 42.94 355 GLY A N 1
ATOM 2790 C CA . GLY A 1 355 ? -42.136 7.937 -13.704 1.00 42.94 355 GLY A CA 1
ATOM 2791 C C . GLY A 1 355 ? -42.760 7.379 -14.985 1.00 42.94 355 GLY A C 1
ATOM 2792 O O . GLY A 1 355 ? -42.928 6.165 -15.042 1.00 42.94 355 GLY A O 1
ATOM 2793 N N . LEU A 1 356 ? -43.052 8.172 -16.019 1.00 34.66 356 LEU A N 1
ATOM 2794 C CA . LEU A 1 356 ? -43.529 7.650 -17.309 1.00 34.66 356 LEU A CA 1
ATOM 2795 C C . LEU A 1 356 ? -42.982 8.485 -18.479 1.00 34.66 356 LEU A C 1
ATOM 2797 O O . LEU A 1 356 ? -43.188 9.694 -18.529 1.00 34.66 356 LEU A O 1
ATOM 2801 N N . PHE A 1 357 ? -42.307 7.838 -19.435 1.00 36.12 357 PHE A N 1
ATOM 2802 C CA . PHE A 1 357 ? -41.857 8.454 -20.689 1.00 36.12 357 PHE A CA 1
ATOM 2803 C C . PHE A 1 357 ? -42.592 7.816 -21.871 1.00 36.12 357 PHE A C 1
ATOM 2805 O O . PHE A 1 357 ? -42.495 6.607 -22.075 1.00 36.12 357 PHE A O 1
ATOM 2812 N N . TYR A 1 358 ? -43.270 8.632 -22.678 1.00 36.88 358 TYR A N 1
ATOM 2813 C CA . TYR A 1 358 ? -43.738 8.251 -24.012 1.00 3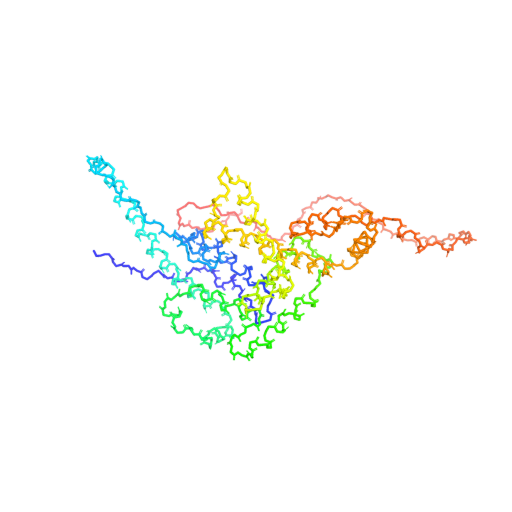6.88 358 TYR A CA 1
ATOM 2814 C C . TYR A 1 358 ? -42.884 8.956 -25.068 1.00 36.88 358 TYR A C 1
ATOM 2816 O O . TYR A 1 358 ? -42.567 10.138 -24.931 1.00 36.88 358 TYR A O 1
ATOM 2824 N N . ALA A 1 359 ? -42.527 8.240 -26.135 1.00 35.06 359 ALA A N 1
ATOM 2825 C CA . ALA A 1 359 ? -41.885 8.828 -27.304 1.00 35.06 359 ALA A CA 1
ATOM 2826 C C . ALA A 1 359 ? -42.953 9.513 -28.169 1.00 35.06 359 ALA A C 1
ATOM 2828 O O . ALA A 1 359 ? -43.787 8.836 -28.766 1.00 35.06 359 ALA A O 1
ATOM 2829 N N . CYS A 1 360 ? -42.937 10.845 -28.242 1.00 34.66 360 CYS A N 1
ATOM 2830 C CA . CYS A 1 360 ? -43.789 11.589 -29.166 1.00 34.66 360 CYS A CA 1
ATOM 2831 C C . CYS A 1 360 ? -42.965 11.979 -30.402 1.00 34.66 360 CYS A C 1
ATOM 2833 O O . CYS A 1 360 ? -42.008 12.744 -30.289 1.00 34.66 360 CYS A O 1
ATOM 2835 N N . ARG A 1 361 ? -43.319 11.433 -31.573 1.00 35.31 361 ARG A N 1
ATOM 2836 C CA . ARG A 1 361 ? -42.898 11.968 -32.877 1.00 35.31 361 ARG A CA 1
ATOM 2837 C C . ARG A 1 361 ? -43.888 13.065 -33.241 1.00 35.31 361 ARG A C 1
ATOM 2839 O O . ARG A 1 361 ? -45.079 12.781 -33.315 1.00 35.31 361 ARG A O 1
ATOM 2846 N N . LEU A 1 362 ? -43.410 14.276 -33.489 1.00 33.44 362 LEU A N 1
ATOM 2847 C CA . LEU A 1 362 ? -44.211 15.283 -34.175 1.00 33.44 362 LEU A CA 1
ATOM 2848 C C . LEU A 1 362 ? -43.650 15.502 -35.578 1.00 33.44 362 LEU A C 1
ATOM 2850 O O . LEU A 1 362 ? -42.436 15.450 -35.777 1.00 33.44 362 LEU A O 1
ATOM 2854 N N . CYS A 1 363 ? -44.611 15.619 -36.491 1.00 36.38 363 CYS A N 1
ATOM 2855 C CA . CYS A 1 363 ? -44.531 15.696 -37.942 1.00 36.38 363 CYS A CA 1
ATOM 2856 C C . CYS A 1 363 ? -43.661 16.834 -38.472 1.00 36.38 363 CYS A C 1
ATOM 2858 O O . CYS A 1 363 ? -43.583 17.882 -37.790 1.00 36.38 363 CYS A O 1
#

Sequence (363 aa):
MSSMGYRSTTVKGLKQQLKAPEEDGTEQDLEDFFRSLTDKVIIRWADGGDVGYVLEENAEPEIKEPDPLTAAEEADARKVKAYDRLMDKYEDQKDAFRANTVAMFQLIMSNVTRTMRNKIKSTDGHLAASKNKDMVWLMSTIEDIVSGYEEGFAPAELALDDALEQIFKMRQKGSESNEAFVKTTMLRAIKAYEGRGGPFLWTPAKEKELKTAVEAAKSKFTAASATGTDVMTTEQEDDVRRFKKKMIKDRSIAMSILKRTNKERFGDLMKELSNHYLKKPNGTPQDGFPKDVPGVLKLLENWKPNDVARRGCGNNNNSARQPSARTEANRNPLVSFAQTAGETGQVYFFRGTNGLFYACRLC

Radius of gyration: 31.15 Å; Cα contacts (8 Å, |Δi|>4): 245; chains: 1; bounding box: 80×50×99 Å

Organism: NCBI:txid2856

pLDDT: mean 71.42, std 20.51, range [25.42, 92.5]

Foldseek 3Di:
DDDPDDDDLCPDPPLVPQQDADLQGAPVNNVVNLVVVLVCQVVPADLSVQVSCCSPVLDHDDLDQDDDDDPVQVVDPVSVVVNVVSNVVSVVNVVSNQSSLLSVLVVVLVNDDPVLNVLCVPAPCSVVCNVSSPSSSVSVSSSCSSVVNRVPPDDLVVVLVVLVVLLQPAADDPPDDLCCCLPVNNVVSQVVSVVSVDDQPDDVVLVVVLVVQLVVVQCVVLVPDPVSPDGDDPVRSVVSSVVSNVQSSQQSSQVSSLVRYDCVLCVVVVVVQVVVQVVDDPPDRPNVGDRGSVSSNVSSVPDDDDPPPVVPPDDPDDDDDDDDDDDDDDDDDDDDDDDDDDDDDDDDDDDDDDDDDDDDDDD

Solvent-accessible surface area (backbone atoms only — not comparable to full-atom values): 22525 Å² total; per-residue (Å²): 141,79,85,82,70,84,77,75,90,70,62,86,67,53,83,81,73,55,68,49,46,56,93,86,40,53,75,62,45,45,50,54,38,51,51,57,47,36,61,54,38,39,75,70,39,77,69,17,56,53,57,31,43,30,73,76,68,59,41,85,68,86,82,76,77,80,79,81,79,52,83,79,41,62,73,37,68,67,52,44,56,50,47,52,55,48,52,52,50,50,52,52,48,53,53,38,42,53,53,48,40,47,52,48,44,51,50,51,64,67,48,44,42,74,65,59,46,51,50,52,65,69,35,85,62,35,72,59,31,66,72,71,36,41,52,51,62,52,51,51,53,50,50,30,49,64,70,71,47,49,84,85,78,52,59,69,70,57,56,50,50,52,43,51,49,50,63,69,66,49,61,42,54,92,88,54,52,72,65,50,42,49,57,66,51,50,49,43,51,52,50,52,38,40,72,75,70,41,68,82,90,67,42,74,67,54,54,49,50,43,52,54,53,44,53,57,46,51,56,50,48,26,69,69,34,96,78,59,73,54,70,82,49,74,68,56,51,49,50,52,44,51,54,50,48,49,48,58,48,34,26,53,52,20,50,54,51,63,74,27,46,35,57,89,79,45,39,64,58,52,50,50,42,53,50,47,53,70,61,53,72,84,84,51,88,68,58,75,63,46,59,28,57,70,46,39,52,55,51,66,70,72,59,72,83,72,74,77,69,79,74,75,82,83,85,89,84,90,79,91,79,85,89,80,90,78,86,89,84,91,82,83,87,82,89,82,85,89,82,90,88,81,89,86,83,85,83,84,83,86,84,82,80,84,92,75,89,78,90,80,86,78,134